Protein AF-0000000080285169 (afdb_homodimer)

Foldseek 3Di:
DPDFDKDKAKFFWAFQWDWDADPVGKIKIKTKGWGWDWDQDPVVRDIDTDHTDIAIEMEIHPVRVVRNVADGGGFIKMWMFTKDWDWDADPVRDIDIDIHGYTDDMDGDPPPHDDDDDDPPPPPPPPPPPPPPPPPVPCCVVVPPDD/DPDFDKDKAKFFWAFQWDWDADPVGKIKIKTKGWGWDWDQDPVVRDIDTDHTDIAIEMEIHPVRVVRNVADGGGFIKMWMFTKDWDWDADPVGDIDIDIHGYTDDMDGDPPPHDDDDDDPPPPPPPPPPPPPPPPPPPCCCVVPPPD

Nearest PDB structures (foldseek):
  7f5y-assembly1_B-2  TM=9.782E-01  e=1.699E-19  Mycobacterium tuberculosis H37Rv
  1x3e-assembly1_B-2  TM=9.722E-01  e=8.950E-19  Mycolicibacterium smegmatis
  7f5z-assembly1_B-2  TM=9.672E-01  e=3.417E-18  Mycobacterium tuberculosis H37Rv
  7f5z-assembly1_A-2  TM=9.695E-01  e=3.245E-17  Mycobacterium tuberculosis H37Rv
  3eiv-assembly3_C  TM=9.590E-01  e=4.029E-16  Streptomyces coelicolor

Sequence (294 aa):
MAGETVLTVIGNLTTDPELRFTPSGAAVANFTVASTPRVLDRESGEWRDGDPLFLRCTLWKQAAENLTESLTRGTRVIVQGRLKQRSFETKEGEKRTVVELDVDEIGPSLRYATAKVNKAGRSSGGTPSDGAWERTPVAAGSPEPPFMAGETVLTVIGNLTTDPELRFTPSGAAVANFTVASTPRVLDRESGEWRDGDPLFLRCTLWKQAAENLTESLTRGTRVIVQGRLKQRSFETKEGEKRTVVELDVDEIGPSLRYATAKVNKAGRSSGGTPSDGAWERTPVAAGSPEPPF

Radius of gyration: 29.74 Å; Cα contacts (8 Å, |Δi|>4): 602; chains: 2; bounding box: 142×66×85 Å

Secondary structure (DSSP, 8-state):
-PPP-EEEEEEEESS--EEEE-TTS-EEEEEEEEE--EEE-TTT--EEE-PPEEEEEEEEHHHHHHHHHH--TT-EEEEEEEEEEEEEE-TTS-EEEEEEEEEEEEEE--SSEEEEEEE----------------------------/-PPP-EEEEEEEESS--EEEE-TTS-EEEEEEEEE--EEE-TTT--EEE-PPEEEEEEEEHHHHHHHHHH--TT-EEEEEEEEEEEEEE-TTS-EEEEEEEEEEEEEE--SSEEEEEEE----------------------------

pLDDT: mean 83.93, std 22.65, range [32.06, 98.81]

InterPro domains:
  IPR000424 Primosome PriB/single-strand DNA-binding [PF00436] (7-106)
  IPR000424 Primosome PriB/single-strand DNA-binding [PS50935] (1-110)
  IPR000424 Primosome PriB/single-strand DNA-binding [cd04496] (8-108)
  IPR011344 Single-stranded DNA-binding protein [MF_00984] (4-113)
  IPR011344 Single-stranded DNA-binding protein [PTHR10302] (8-106)
  IPR011344 Single-stranded DNA-binding protein [TIGR00621] (8-129)
  IPR012340 Nucleic acid-binding, OB-fold [G3DSA:2.40.50.140] (1-120)
  IPR012340 Nucleic acid-binding, OB-fold [SSF50249] (8-135)

Organism: Amycolatopsis orientalis (NCBI:txid31958)

Solvent-accessible surface area (backbone atoms only — not comparable to full-atom values): 16558 Å² total; per-residue (Å²): 126,84,76,82,54,70,49,74,49,60,28,24,28,72,44,57,50,44,78,46,65,45,97,89,63,48,33,36,22,41,40,37,34,39,28,61,45,79,35,76,35,80,86,79,71,40,78,36,80,48,76,64,43,77,42,45,35,38,30,56,41,67,28,18,53,23,43,52,72,32,48,45,50,61,42,46,32,42,38,32,26,32,62,40,80,43,74,46,67,44,99,86,67,46,78,42,76,45,73,33,31,48,45,74,43,41,19,53,36,23,61,63,17,35,37,50,72,44,69,51,66,68,72,66,70,70,65,76,72,74,72,73,74,72,73,69,76,74,75,74,70,68,75,71,73,80,127,129,85,77,82,56,71,48,75,48,60,28,24,27,73,42,57,51,45,78,46,64,46,96,86,63,47,34,36,22,41,40,37,35,37,27,60,46,79,36,76,34,81,87,79,68,39,78,36,80,50,76,64,44,77,42,44,35,39,29,55,40,67,27,18,54,24,42,54,74,33,49,46,52,62,43,45,32,41,36,32,27,31,63,40,80,43,74,46,69,45,98,86,68,46,78,41,78,45,72,33,32,47,45,74,43,40,18,53,36,23,59,62,17,34,39,50,72,41,70,51,65,70,74,66,70,69,68,75,72,72,76,72,74,72,74,69,74,74,76,76,67,69,71,70,72,86,121

Structure (mmCIF, N/CA/C/O backbone):
data_AF-0000000080285169-model_v1
#
loop_
_entity.id
_entity.type
_entity.pdbx_description
1 polymer 'Single-stranded DNA-binding protein'
#
loop_
_atom_site.group_PDB
_atom_site.id
_atom_site.type_symbol
_atom_site.label_atom_id
_atom_site.label_alt_id
_atom_site.label_comp_id
_atom_site.label_asym_id
_atom_site.label_entity_id
_atom_site.label_seq_id
_atom_site.pdbx_PDB_ins_code
_atom_site.Cartn_x
_atom_site.Cartn_y
_atom_site.Cartn_z
_atom_site.occupancy
_atom_site.B_iso_or_equiv
_atom_site.auth_seq_id
_atom_site.auth_comp_id
_atom_site.auth_asym_id
_atom_site.auth_atom_id
_atom_site.pdbx_PDB_model_num
ATOM 1 N N . MET A 1 1 ? -14.109 20.922 -12.195 1 43.41 1 MET A N 1
ATOM 2 C CA . MET A 1 1 ? -12.953 20.906 -11.297 1 43.41 1 MET A CA 1
ATOM 3 C C . MET A 1 1 ? -12.023 19.75 -11.625 1 43.41 1 MET A C 1
ATOM 5 O O . MET A 1 1 ? -12.492 18.641 -11.898 1 43.41 1 MET A O 1
ATOM 9 N N . ALA A 1 2 ? -10.859 19.938 -12.117 1 56.78 2 ALA A N 1
ATOM 10 C CA . ALA A 1 2 ? -9.945 18.891 -12.578 1 56.78 2 ALA A CA 1
ATOM 11 C C . ALA A 1 2 ? -9.703 17.859 -11.492 1 56.78 2 ALA A C 1
ATOM 13 O O . ALA A 1 2 ? -9.688 18.172 -10.297 1 56.78 2 ALA A O 1
ATOM 14 N N . GLY A 1 3 ? -9.969 16.578 -11.727 1 69.19 3 GLY A N 1
ATOM 15 C CA . GLY A 1 3 ? -9.875 15.445 -10.812 1 69.19 3 GLY A CA 1
ATOM 16 C C . GLY A 1 3 ? -8.555 15.383 -10.078 1 69.19 3 GLY A C 1
ATOM 17 O O . GLY A 1 3 ? -7.562 15.977 -10.516 1 69.19 3 GLY A O 1
ATOM 18 N N . GLU A 1 4 ? -8.414 15.148 -8.82 1 83.06 4 GLU A N 1
ATOM 19 C CA . GLU A 1 4 ? -7.219 14.969 -8 1 83.06 4 GLU A CA 1
ATOM 20 C C . GLU A 1 4 ? -6.242 14 -8.656 1 83.06 4 GLU A C 1
ATOM 22 O O . GLU A 1 4 ? -6.656 13.055 -9.328 1 83.06 4 GLU A O 1
ATOM 27 N N . THR A 1 5 ? -4.895 14.445 -8.555 1 91.5 5 THR A N 1
ATOM 28 C CA . THR A 1 5 ? -3.863 13.523 -9.031 1 91.5 5 THR A CA 1
ATOM 29 C C . THR A 1 5 ? -3.516 12.5 -7.957 1 91.5 5 THR A C 1
ATOM 31 O O . THR A 1 5 ? -2.795 12.812 -7.004 1 91.5 5 THR A O 1
ATOM 34 N N . VAL A 1 6 ? -4.02 11.289 -8.133 1 94.12 6 VAL A N 1
ATOM 35 C CA . VAL A 1 6 ? -3.797 10.219 -7.172 1 94.12 6 VAL A CA 1
ATOM 36 C C . VAL A 1 6 ? -2.586 9.391 -7.598 1 94.12 6 VAL A C 1
ATOM 38 O O . VAL A 1 6 ? -2.438 9.055 -8.773 1 94.12 6 VAL A O 1
ATOM 41 N N . LEU A 1 7 ? -1.709 9.102 -6.613 1 94.62 7 LEU A N 1
ATOM 42 C CA . LEU A 1 7 ? -0.529 8.297 -6.906 1 94.62 7 LEU A CA 1
ATOM 43 C C . LEU A 1 7 ? -0.292 7.262 -5.809 1 94.62 7 LEU A C 1
ATOM 45 O O . LEU A 1 7 ? -0.754 7.434 -4.68 1 94.62 7 LEU A O 1
ATOM 49 N N . THR A 1 8 ? 0.315 6.195 -6.242 1 97.25 8 THR A N 1
ATOM 50 C CA . THR A 1 8 ? 0.873 5.227 -5.305 1 97.25 8 THR A CA 1
ATOM 51 C C . THR A 1 8 ? 2.396 5.203 -5.395 1 97.25 8 THR A C 1
ATOM 53 O O . THR A 1 8 ? 2.957 5.133 -6.492 1 97.25 8 THR A O 1
ATOM 56 N N . VAL A 1 9 ? 2.998 5.258 -4.227 1 96.94 9 VAL A N 1
ATOM 57 C CA . VAL A 1 9 ? 4.453 5.238 -4.148 1 96.94 9 VAL A CA 1
ATOM 58 C C . VAL A 1 9 ? 4.91 4.094 -3.252 1 96.94 9 VAL A C 1
ATOM 60 O O . VAL A 1 9 ? 4.336 3.863 -2.186 1 96.94 9 VAL A O 1
ATOM 63 N N . ILE A 1 10 ? 5.824 3.361 -3.777 1 98.19 10 ILE A N 1
ATOM 64 C CA . ILE A 1 10 ? 6.492 2.342 -2.977 1 98.19 10 ILE A CA 1
ATOM 65 C C . ILE A 1 10 ? 7.934 2.764 -2.703 1 98.19 10 ILE A C 1
ATOM 67 O O . ILE A 1 10 ? 8.648 3.193 -3.613 1 98.19 10 ILE A O 1
ATOM 71 N N . GLY A 1 11 ? 8.375 2.691 -1.452 1 98.38 11 GLY A N 1
ATOM 72 C CA . GLY A 1 11 ? 9.711 3.094 -1.058 1 98.38 11 GLY A CA 1
ATOM 73 C C . GLY A 1 11 ? 9.984 2.9 0.423 1 98.38 11 GLY A C 1
ATOM 74 O O . GLY A 1 11 ? 9.305 2.113 1.085 1 98.38 11 GLY A O 1
ATOM 75 N N . ASN A 1 12 ? 11.023 3.561 0.851 1 98.25 12 ASN A N 1
ATOM 76 C CA . ASN A 1 12 ? 11.43 3.428 2.246 1 98.25 12 ASN A CA 1
ATOM 77 C C . ASN A 1 12 ? 11.375 4.77 2.975 1 98.25 12 ASN A C 1
ATOM 79 O O . ASN A 1 12 ? 11.727 5.805 2.406 1 98.25 12 ASN A O 1
ATOM 83 N N . LEU A 1 13 ? 10.977 4.664 4.227 1 98.69 13 LEU A N 1
ATOM 84 C CA . LEU A 1 13 ? 11.07 5.863 5.051 1 98.69 13 LEU A CA 1
ATOM 85 C C . LEU A 1 13 ? 12.523 6.285 5.234 1 98.69 13 LEU A C 1
ATOM 87 O O . LEU A 1 13 ? 13.375 5.461 5.566 1 98.69 13 LEU A O 1
ATOM 91 N N . THR A 1 14 ? 12.773 7.578 5.047 1 98.44 14 THR A N 1
ATOM 92 C CA . THR A 1 14 ? 14.148 8.062 5.16 1 98.44 14 THR A CA 1
ATOM 93 C C . THR A 1 14 ? 14.477 8.406 6.609 1 98.44 14 THR A C 1
ATOM 95 O O . THR A 1 14 ? 15.648 8.422 6.996 1 98.44 14 THR A O 1
ATOM 98 N N . THR A 1 15 ? 13.57 8.797 7.387 1 98.06 15 THR A N 1
ATOM 99 C CA . THR A 1 15 ? 13.648 9.102 8.812 1 98.06 15 THR A CA 1
ATOM 100 C C . THR A 1 15 ? 12.398 8.617 9.539 1 98.06 15 THR A C 1
ATOM 102 O O . THR A 1 15 ? 11.422 8.211 8.906 1 98.06 15 THR A O 1
ATOM 105 N N . ASP A 1 16 ? 12.562 8.602 10.836 1 98.69 16 ASP A N 1
ATOM 106 C CA . ASP A 1 16 ? 11.352 8.336 11.609 1 98.69 16 ASP A CA 1
ATOM 107 C C . ASP A 1 16 ? 10.297 9.414 11.359 1 98.69 16 ASP A C 1
ATOM 109 O O . ASP A 1 16 ? 10.625 10.594 11.219 1 98.69 16 ASP A O 1
ATOM 113 N N . PRO A 1 17 ? 9.023 8.992 11.344 1 98.75 17 PRO A N 1
ATOM 114 C CA . PRO A 1 17 ? 7.969 9.992 11.172 1 98.75 17 PRO A CA 1
ATOM 115 C C . PRO A 1 17 ? 7.906 10.992 12.32 1 98.75 17 PRO A C 1
ATOM 117 O O . PRO A 1 17 ? 8.148 10.633 13.477 1 98.75 17 PRO A O 1
ATOM 120 N N . GLU A 1 18 ? 7.559 12.188 11.938 1 98.5 18 GLU A N 1
ATOM 121 C CA . GLU A 1 18 ? 7.41 13.242 12.93 1 98.5 18 GLU A CA 1
ATOM 122 C C . GLU A 1 18 ? 5.938 13.531 13.211 1 98.5 18 GLU A C 1
ATOM 124 O O . GLU A 1 18 ? 5.223 14.023 12.336 1 98.5 18 GLU A O 1
ATOM 129 N N . LEU A 1 19 ? 5.613 13.297 14.438 1 98.5 19 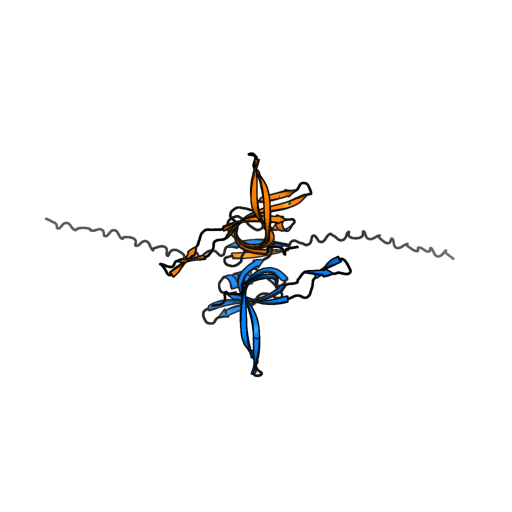LEU A N 1
ATOM 130 C CA . LEU A 1 19 ? 4.227 13.516 14.836 1 98.5 19 LEU A CA 1
ATOM 131 C C . LEU A 1 19 ? 4.059 14.867 15.516 1 98.5 19 LEU A C 1
ATOM 133 O O . LEU A 1 19 ? 4.844 15.219 16.406 1 98.5 19 LEU A O 1
ATOM 137 N N . ARG A 1 20 ? 3.092 15.539 15.047 1 98.25 20 ARG A N 1
ATOM 138 C CA . ARG A 1 20 ? 2.699 16.797 15.672 1 98.25 20 ARG A CA 1
ATOM 139 C C . ARG A 1 20 ? 1.188 16.859 15.867 1 98.25 20 ARG A C 1
ATOM 141 O O . ARG A 1 20 ? 0.451 16.031 15.344 1 98.25 20 ARG A O 1
ATOM 148 N N . PHE A 1 21 ? 0.85 17.812 16.719 1 97.56 21 PHE A N 1
ATOM 149 C CA . PHE A 1 21 ? -0.569 18.094 16.906 1 97.56 21 PHE A CA 1
ATOM 150 C C . PHE A 1 21 ? -0.882 19.562 16.594 1 97.56 21 PHE A C 1
ATOM 152 O O . PHE A 1 21 ? -0.138 20.453 17 1 97.56 21 PHE A O 1
ATOM 159 N N . THR A 1 22 ? -1.888 19.672 15.828 1 96.19 22 THR A N 1
ATOM 160 C CA . THR A 1 22 ? -2.318 21.047 15.562 1 96.19 22 THR A CA 1
ATOM 161 C C . THR A 1 22 ? -2.934 21.672 16.812 1 96.19 22 THR A C 1
ATOM 163 O O . THR A 1 22 ? -3.27 20.969 17.766 1 96.19 22 THR A O 1
ATOM 166 N N . PRO A 1 23 ? -3.08 23.031 16.766 1 95.56 23 PRO A N 1
ATOM 167 C CA . PRO A 1 23 ? -3.715 23.688 17.906 1 95.56 23 PRO A CA 1
ATOM 168 C C . PRO A 1 23 ? -5.117 23.156 18.188 1 95.56 23 PRO A C 1
ATOM 170 O O . PRO A 1 23 ? -5.574 23.172 19.344 1 95.56 23 PRO A O 1
ATOM 173 N N . SER A 1 24 ? -5.828 22.656 17.219 1 95.44 24 SER A N 1
ATOM 174 C CA . SER A 1 24 ? -7.18 22.125 17.344 1 95.44 24 SER A CA 1
ATOM 175 C C . SER A 1 24 ? -7.156 20.688 17.859 1 95.44 24 SER A C 1
ATOM 177 O O . SER A 1 24 ? -8.211 20.078 18.062 1 95.44 24 SER A O 1
ATOM 179 N N . GLY A 1 25 ? -5.938 20.141 18.016 1 95.94 25 GLY A N 1
ATOM 180 C CA . GLY A 1 25 ? -5.805 18.812 18.578 1 95.94 25 GLY A CA 1
ATOM 181 C C . GLY A 1 25 ? -5.684 17.719 17.547 1 95.94 25 GLY A C 1
ATOM 182 O O . GLY A 1 25 ? -5.586 16.531 17.875 1 95.94 25 GLY A O 1
ATOM 183 N N . ALA A 1 26 ? -5.73 18.109 16.312 1 96.56 26 ALA A N 1
ATOM 184 C CA . ALA A 1 26 ? -5.621 17.094 15.266 1 96.56 26 ALA A CA 1
ATOM 185 C C . ALA A 1 26 ? -4.18 16.625 15.102 1 96.56 26 ALA A C 1
ATOM 187 O O . ALA A 1 26 ? -3.256 17.438 15.062 1 96.56 26 ALA A O 1
ATOM 188 N N . ALA A 1 27 ? -4.055 15.289 15.016 1 98.19 27 ALA A N 1
ATOM 189 C CA . ALA A 1 27 ? -2.729 14.711 14.805 1 98.19 27 ALA A CA 1
ATOM 190 C C . ALA A 1 27 ? -2.299 14.852 13.344 1 98.19 27 ALA A C 1
ATOM 192 O O . ALA A 1 27 ? -3.111 14.68 12.438 1 98.19 27 ALA A O 1
ATOM 193 N N . VAL A 1 28 ? -1.073 15.125 13.094 1 98.44 28 VAL A N 1
ATOM 194 C CA . VAL A 1 28 ? -0.474 15.18 11.766 1 98.44 28 VAL A CA 1
ATOM 195 C C . VAL A 1 28 ? 0.935 14.594 11.812 1 98.44 28 VAL A C 1
ATOM 197 O O . VAL A 1 28 ? 1.729 14.938 12.695 1 98.44 28 VAL A O 1
ATOM 200 N N . ALA A 1 29 ? 1.237 13.711 10.883 1 98.69 29 ALA A N 1
ATOM 201 C CA . ALA A 1 29 ? 2.576 13.141 10.766 1 98.69 29 ALA A CA 1
ATOM 202 C C . ALA A 1 29 ? 3.217 13.516 9.438 1 98.69 29 ALA A C 1
ATOM 204 O O . ALA A 1 29 ? 2.58 13.422 8.383 1 98.69 29 ALA A O 1
ATOM 205 N N . ASN A 1 30 ? 4.406 13.945 9.508 1 98.44 30 ASN A N 1
ATOM 206 C CA . ASN A 1 30 ? 5.223 14.203 8.32 1 98.44 30 ASN A CA 1
ATOM 207 C C . ASN A 1 30 ? 6.348 13.18 8.18 1 98.44 30 ASN A C 1
ATOM 209 O O . ASN A 1 30 ? 6.957 12.781 9.172 1 98.44 30 ASN A O 1
ATOM 213 N N . PHE A 1 31 ? 6.566 12.766 6.996 1 98.38 31 PHE A N 1
ATOM 214 C CA . PHE A 1 31 ? 7.637 11.812 6.707 1 98.38 31 PHE A CA 1
ATOM 215 C C . PHE A 1 31 ? 8.039 11.883 5.242 1 98.38 31 PHE A C 1
ATOM 217 O O . PHE A 1 31 ? 7.344 12.492 4.426 1 98.38 31 PHE A O 1
ATOM 224 N N . THR A 1 32 ? 9.141 11.312 4.941 1 98.38 32 THR A N 1
ATOM 225 C CA . THR A 1 32 ? 9.648 11.297 3.576 1 98.38 32 THR A CA 1
ATOM 226 C C . THR A 1 32 ? 9.875 9.859 3.102 1 98.38 32 THR A C 1
ATOM 228 O O . THR A 1 32 ? 10.398 9.031 3.846 1 98.38 32 THR A O 1
ATOM 231 N N . VAL A 1 33 ? 9.406 9.602 1.947 1 98.5 33 VAL A N 1
ATOM 232 C CA . VAL A 1 33 ? 9.609 8.297 1.327 1 98.5 33 VAL A CA 1
ATOM 233 C C . VAL A 1 33 ? 10.617 8.414 0.191 1 98.5 33 VAL A C 1
ATOM 235 O O . VAL A 1 33 ? 10.492 9.273 -0.683 1 98.5 33 VAL A O 1
ATOM 238 N N . ALA A 1 34 ? 11.625 7.59 0.239 1 98.56 34 ALA A N 1
ATOM 239 C CA . ALA A 1 34 ? 12.562 7.441 -0.873 1 98.56 34 ALA A CA 1
ATOM 240 C C . ALA A 1 34 ? 12.141 6.309 -1.801 1 98.56 34 ALA A C 1
ATOM 242 O O . ALA A 1 34 ? 12.172 5.137 -1.414 1 98.56 34 ALA A O 1
ATOM 243 N N . SER A 1 35 ? 11.711 6.672 -2.951 1 97.25 35 SER A N 1
ATOM 244 C CA . SER A 1 35 ? 11.359 5.68 -3.965 1 97.25 35 SER A CA 1
ATOM 245 C C . SER A 1 35 ? 12.477 5.527 -4.996 1 97.25 35 SER A C 1
ATOM 247 O O . SER A 1 35 ? 12.789 6.473 -5.719 1 97.25 35 SER A O 1
ATOM 249 N N . THR A 1 36 ? 13.016 4.32 -5.098 1 93.38 36 THR A N 1
ATOM 250 C CA . THR A 1 36 ? 14.133 4.074 -5.996 1 93.38 36 THR A CA 1
ATOM 251 C C . THR A 1 36 ? 13.688 3.289 -7.223 1 93.38 36 THR A C 1
ATOM 253 O O . THR A 1 36 ? 13.352 2.105 -7.121 1 93.38 36 THR A O 1
ATOM 256 N N . PRO A 1 37 ? 13.727 3.895 -8.336 1 89.44 37 PRO A N 1
ATOM 257 C CA . PRO A 1 37 ? 13.367 3.156 -9.547 1 89.44 37 PRO A CA 1
ATOM 258 C C . PRO A 1 37 ? 14.43 2.143 -9.961 1 89.44 37 PRO A C 1
ATOM 260 O O . PRO A 1 37 ? 15.617 2.324 -9.656 1 89.44 37 PRO A O 1
ATOM 263 N N . ARG A 1 38 ? 13.93 1.094 -10.586 1 89.38 38 ARG A N 1
ATOM 264 C CA . ARG A 1 38 ? 14.883 0.166 -11.188 1 89.38 38 ARG A CA 1
ATOM 265 C C . ARG A 1 38 ? 15.188 0.558 -12.633 1 89.38 38 ARG A C 1
ATOM 267 O O . ARG A 1 38 ? 14.289 0.946 -13.383 1 89.38 38 ARG A O 1
ATOM 274 N N . VAL A 1 39 ? 16.516 0.56 -12.984 1 89 39 VAL A N 1
ATOM 275 C CA . VAL A 1 39 ? 16.922 0.917 -14.336 1 89 39 VAL A CA 1
ATOM 276 C C . VAL A 1 39 ? 17.812 -0.181 -14.922 1 89 39 VAL A C 1
ATOM 278 O O . VAL A 1 39 ? 18.641 -0.752 -14.211 1 89 39 VAL A O 1
ATOM 281 N N . LEU A 1 40 ? 17.469 -0.48 -16.188 1 89 40 LEU A N 1
ATOM 282 C CA . LEU A 1 40 ? 18.266 -1.48 -16.875 1 89 40 LEU A CA 1
ATOM 283 C C . LEU A 1 40 ? 19.609 -0.898 -17.297 1 89 40 LEU A C 1
ATOM 285 O O . LEU A 1 40 ? 19.656 0.109 -18.016 1 89 40 LEU A O 1
ATOM 289 N N . ASP A 1 41 ? 20.609 -1.581 -16.812 1 89.06 41 ASP A N 1
ATOM 290 C CA . ASP A 1 41 ? 21.938 -1.247 -17.297 1 89.06 41 ASP A CA 1
ATOM 291 C C . ASP A 1 41 ? 22.203 -1.891 -18.656 1 89.06 41 ASP A C 1
ATOM 293 O O . ASP A 1 41 ? 22.312 -3.115 -18.75 1 89.06 41 ASP A O 1
ATOM 297 N N . ARG A 1 42 ? 22.328 -1.084 -19.625 1 87.81 42 ARG A N 1
ATOM 298 C CA . ARG A 1 42 ? 22.453 -1.567 -21 1 87.81 42 ARG A CA 1
ATOM 299 C C . ARG A 1 42 ? 23.75 -2.344 -21.203 1 87.81 42 ARG A C 1
ATOM 301 O O . ARG A 1 42 ? 23.797 -3.264 -22.016 1 87.81 42 ARG A O 1
ATOM 308 N N . GLU A 1 43 ? 24.734 -1.953 -20.547 1 88.5 43 GLU A N 1
ATOM 309 C CA . GLU A 1 43 ? 26.031 -2.605 -20.703 1 88.5 43 GLU A CA 1
ATOM 310 C C . GLU A 1 43 ? 26.031 -3.996 -20.078 1 88.5 43 GLU A C 1
ATOM 312 O O . GLU A 1 43 ? 26.469 -4.965 -20.703 1 88.5 43 GLU A O 1
ATOM 317 N N . SER A 1 44 ? 25.531 -4.188 -18.938 1 89.31 44 SER A N 1
ATOM 318 C CA . SER A 1 44 ? 25.562 -5.449 -18.203 1 89.31 44 SER A CA 1
ATOM 319 C C . SER A 1 44 ? 24.281 -6.25 -18.406 1 89.31 44 SER A C 1
ATOM 321 O O . SER A 1 44 ? 24.25 -7.457 -18.156 1 89.31 44 SER A O 1
ATOM 323 N N . GLY A 1 45 ? 23.266 -5.527 -18.844 1 90.31 45 GLY A N 1
ATOM 324 C CA . GLY A 1 45 ? 21.969 -6.172 -19 1 90.31 45 GLY A CA 1
ATOM 325 C C . GLY A 1 45 ? 21.266 -6.422 -17.672 1 90.31 45 GLY A C 1
ATOM 326 O O . GLY A 1 45 ? 20.312 -7.199 -17.609 1 90.31 45 GLY A O 1
ATOM 327 N N . GLU A 1 46 ? 21.844 -5.809 -16.578 1 88.75 46 GLU A N 1
ATOM 328 C CA . GLU A 1 46 ? 21.297 -6.035 -15.242 1 88.75 46 GLU A CA 1
ATOM 329 C C . GLU A 1 46 ? 20.469 -4.836 -14.773 1 88.75 46 GLU A C 1
ATOM 331 O O . GLU A 1 46 ? 20.734 -3.705 -15.195 1 88.75 46 GLU A O 1
ATOM 336 N N . TRP A 1 47 ? 19.5 -5.23 -14.094 1 89.88 47 TRP A N 1
ATOM 337 C CA . TRP A 1 47 ? 18.719 -4.18 -13.453 1 89.88 47 TRP A CA 1
ATOM 338 C C . TRP A 1 47 ? 19.453 -3.609 -12.25 1 89.88 47 TRP A C 1
ATOM 340 O O . TRP A 1 47 ? 20 -4.359 -11.438 1 89.88 47 TRP A O 1
ATOM 350 N N . ARG A 1 48 ? 19.5 -2.225 -12.305 1 89.94 48 ARG A N 1
ATOM 351 C CA . ARG A 1 48 ? 20.156 -1.567 -11.172 1 89.94 48 ARG A CA 1
ATOM 352 C C . ARG A 1 48 ? 19.281 -0.455 -10.609 1 89.94 48 ARG A C 1
ATOM 354 O O . ARG A 1 48 ? 18.359 0.024 -11.281 1 89.94 48 ARG A O 1
ATOM 361 N N . ASP A 1 49 ? 19.703 -0.095 -9.336 1 90.31 49 ASP A N 1
ATOM 362 C CA . ASP A 1 49 ? 18.984 1.015 -8.711 1 90.31 49 ASP A CA 1
ATOM 363 C C . ASP A 1 49 ? 19.344 2.342 -9.375 1 90.31 49 ASP A C 1
ATOM 365 O O . ASP A 1 49 ? 20.531 2.641 -9.578 1 90.31 49 ASP A O 1
ATOM 369 N N . GLY A 1 50 ? 18.312 3.125 -9.797 1 91.31 50 GLY A N 1
ATOM 370 C CA . GLY A 1 50 ? 18.516 4.492 -10.25 1 91.31 50 GLY A CA 1
ATOM 371 C C . GLY A 1 50 ? 18.531 5.5 -9.109 1 91.31 50 GLY A C 1
ATOM 372 O O . GLY A 1 50 ? 18.703 5.133 -7.949 1 91.31 50 GLY A O 1
ATOM 373 N N . ASP A 1 51 ? 18.375 6.82 -9.492 1 92.94 51 ASP A N 1
ATOM 374 C CA . ASP A 1 51 ? 18.328 7.883 -8.492 1 92.94 51 ASP A CA 1
ATOM 375 C C . ASP A 1 51 ? 17.016 7.855 -7.715 1 92.94 51 ASP A C 1
ATOM 377 O O . ASP A 1 51 ? 15.938 7.797 -8.312 1 92.94 51 ASP A O 1
ATOM 381 N N . PRO A 1 52 ? 17.172 7.945 -6.414 1 94.44 52 PRO A N 1
ATOM 382 C CA . PRO A 1 52 ? 15.93 7.922 -5.629 1 94.44 52 PRO A CA 1
ATOM 383 C C . PRO A 1 52 ? 15.125 9.211 -5.77 1 94.44 52 PRO A C 1
ATOM 385 O O . PRO A 1 52 ? 15.695 10.297 -5.887 1 94.44 52 PRO A O 1
ATOM 388 N N . LEU A 1 53 ? 13.883 9.047 -5.812 1 94.56 53 LEU A N 1
ATOM 389 C CA . LEU A 1 53 ? 12.922 10.133 -5.664 1 94.56 53 LEU A CA 1
ATOM 390 C C . LEU A 1 53 ? 12.492 10.289 -4.211 1 94.56 53 LEU A C 1
ATOM 392 O O . LEU A 1 53 ? 12.039 9.328 -3.586 1 94.56 53 LEU A O 1
ATOM 396 N N . PHE A 1 54 ? 12.664 11.5 -3.719 1 96.56 54 PHE A N 1
ATOM 397 C CA . PHE A 1 54 ? 12.242 11.789 -2.354 1 96.56 54 PHE A CA 1
ATOM 398 C C . PHE A 1 54 ? 10.922 12.547 -2.344 1 96.56 54 PHE A C 1
ATOM 400 O O . PHE A 1 54 ? 10.828 13.648 -2.895 1 96.56 54 PHE A O 1
ATOM 407 N N . LEU A 1 55 ? 9.922 11.945 -1.684 1 97.25 55 LEU A N 1
ATOM 408 C CA . LEU A 1 55 ? 8.602 12.562 -1.635 1 97.25 55 LEU A CA 1
ATOM 409 C C . LEU A 1 55 ? 8.203 12.891 -0.198 1 97.25 55 LEU A C 1
ATOM 411 O O . LEU A 1 55 ? 8.164 12 0.655 1 97.25 55 LEU A O 1
ATOM 415 N N . ARG A 1 56 ? 7.93 14.117 0.026 1 97.38 56 ARG A N 1
ATOM 416 C CA . ARG A 1 56 ? 7.379 14.508 1.319 1 97.38 56 ARG A CA 1
ATOM 417 C C . ARG A 1 56 ? 5.906 14.125 1.427 1 97.38 56 ARG A C 1
ATOM 419 O O . ARG A 1 56 ? 5.121 14.383 0.511 1 97.38 56 ARG A O 1
ATOM 426 N N . CYS A 1 57 ? 5.562 13.539 2.584 1 98.44 57 CYS A N 1
ATOM 427 C CA . CYS A 1 57 ? 4.215 13.016 2.783 1 98.44 57 CYS A CA 1
ATOM 428 C C . CYS A 1 57 ? 3.611 13.547 4.078 1 98.44 57 CYS A C 1
ATOM 430 O O . CYS A 1 57 ? 4.328 13.789 5.051 1 98.44 57 CYS A O 1
ATOM 432 N N . THR A 1 58 ? 2.336 13.695 4.027 1 98.38 58 THR A N 1
ATOM 433 C CA . THR A 1 58 ? 1.584 14.117 5.203 1 98.38 58 THR A CA 1
ATOM 434 C C . THR A 1 58 ? 0.399 13.188 5.449 1 98.38 58 THR A C 1
ATOM 436 O O . THR A 1 58 ? -0.309 12.812 4.508 1 98.38 58 THR A O 1
ATOM 439 N N . LEU A 1 59 ? 0.246 12.75 6.684 1 98.69 59 LEU A N 1
ATOM 440 C CA . LEU A 1 59 ? -0.868 11.914 7.109 1 98.69 59 LEU A CA 1
ATOM 441 C C . LEU A 1 59 ? -1.557 12.5 8.336 1 98.69 59 LEU A C 1
ATOM 443 O O . LEU A 1 59 ? -0.891 12.992 9.25 1 98.69 59 LEU A O 1
ATOM 447 N N . TRP A 1 60 ? -2.869 12.414 8.305 1 98.19 60 TRP A N 1
ATOM 448 C CA . TRP A 1 60 ? -3.617 13.141 9.32 1 98.19 60 TRP A CA 1
ATOM 449 C C . TRP A 1 60 ? -4.379 12.18 10.227 1 98.19 60 TRP A C 1
ATOM 451 O O . TRP A 1 60 ? -4.535 11 9.906 1 98.19 60 TRP A O 1
ATOM 461 N N . LYS A 1 61 ? -4.77 12.664 11.461 1 97.12 61 LYS A N 1
ATOM 462 C CA . LYS A 1 61 ? -5.707 12.031 12.383 1 97.12 61 LYS A CA 1
ATOM 463 C C . LYS A 1 61 ? -5.129 10.742 12.953 1 97.12 61 LYS A C 1
ATOM 465 O O . LYS A 1 61 ? -3.938 10.672 13.266 1 97.12 61 LYS A O 1
ATOM 470 N N . GLN A 1 62 ? -5.984 9.836 13.289 1 97 62 GLN A N 1
ATOM 471 C CA . GLN A 1 62 ? -5.582 8.609 13.969 1 97 62 GLN A CA 1
ATOM 472 C C . GLN A 1 62 ? -4.535 7.848 13.164 1 97 62 GLN A C 1
ATOM 474 O O . GLN A 1 62 ? -3.646 7.211 13.727 1 97 62 GLN A O 1
ATOM 479 N N . ALA A 1 63 ? -4.707 7.926 11.891 1 97.81 63 ALA A N 1
ATOM 480 C CA . ALA A 1 63 ? -3.746 7.234 11.031 1 97.81 63 ALA A CA 1
ATOM 481 C C . ALA A 1 63 ? -2.332 7.77 11.25 1 97.81 63 ALA A C 1
ATOM 483 O O . ALA A 1 63 ? -1.357 7.02 11.148 1 97.81 63 ALA A O 1
ATOM 484 N N . ALA A 1 64 ? -2.252 9.047 11.477 1 98.62 64 ALA A N 1
ATOM 485 C CA . ALA A 1 64 ? -0.955 9.656 11.773 1 98.62 64 ALA A CA 1
ATOM 486 C C . ALA A 1 64 ? -0.327 9.031 13.016 1 98.62 64 ALA A C 1
ATOM 488 O O . ALA A 1 64 ? 0.871 8.742 13.031 1 98.62 64 ALA A O 1
ATOM 489 N N . GLU A 1 65 ? -1.071 8.844 13.969 1 98.31 65 GLU A N 1
ATOM 490 C CA . GLU A 1 65 ? -0.605 8.211 15.203 1 98.31 65 GLU A CA 1
ATOM 491 C C . GLU A 1 65 ? -0.246 6.75 14.969 1 98.31 65 GLU A C 1
ATOM 493 O O . GLU A 1 65 ? 0.772 6.266 15.469 1 98.31 65 GLU A O 1
ATOM 498 N N . ASN A 1 66 ? -1.096 6.066 14.297 1 98.44 66 ASN A N 1
ATOM 499 C CA . ASN A 1 66 ? -0.819 4.676 13.953 1 98.44 66 ASN A CA 1
ATOM 500 C C . ASN A 1 66 ? 0.521 4.535 13.234 1 98.44 66 ASN A C 1
ATOM 502 O O . ASN A 1 66 ? 1.292 3.619 13.531 1 98.44 66 ASN A O 1
ATOM 506 N N . LEU A 1 67 ? 0.733 5.41 12.289 1 98.5 67 LEU A N 1
ATOM 507 C CA . LEU A 1 67 ? 1.972 5.41 11.516 1 98.5 67 LEU A CA 1
ATOM 508 C C . LEU A 1 67 ? 3.182 5.559 12.43 1 98.5 67 LEU A C 1
ATOM 510 O O . LEU A 1 67 ? 4.145 4.797 12.32 1 98.5 67 LEU A O 1
ATOM 514 N N . THR A 1 68 ? 3.109 6.512 13.258 1 98.38 68 THR A N 1
ATOM 515 C CA . THR A 1 68 ? 4.234 6.828 14.133 1 98.38 68 THR A CA 1
ATOM 516 C C . THR A 1 68 ? 4.504 5.684 15.109 1 98.38 68 THR A C 1
ATOM 518 O O . THR A 1 68 ? 5.656 5.414 15.453 1 98.38 68 THR A O 1
ATOM 521 N N . GLU A 1 69 ? 3.537 5.008 15.453 1 97.75 69 GLU A N 1
ATOM 522 C CA . GLU A 1 69 ? 3.666 3.873 16.359 1 97.75 69 GLU A CA 1
ATOM 523 C C . GLU A 1 69 ? 4.203 2.643 15.633 1 97.75 69 GLU A C 1
ATOM 525 O O . GLU A 1 69 ? 4.824 1.773 16.25 1 97.75 69 GLU A O 1
ATOM 530 N N . SER A 1 70 ? 4.023 2.613 14.375 1 98.56 70 SER A N 1
ATOM 531 C CA . SER A 1 70 ? 4.219 1.363 13.648 1 98.56 70 SER A CA 1
ATOM 532 C C . SER A 1 70 ? 5.531 1.379 12.867 1 98.56 70 SER A C 1
ATOM 534 O O . SER A 1 70 ? 6.18 0.342 12.711 1 98.56 70 SER A O 1
ATOM 536 N N . LEU A 1 71 ? 5.863 2.523 12.312 1 98.56 71 LEU A N 1
ATOM 537 C CA . LEU A 1 71 ? 6.922 2.553 11.312 1 98.56 71 LEU A CA 1
ATOM 538 C C . LEU A 1 71 ? 8.109 3.383 11.797 1 98.56 71 LEU A C 1
ATOM 540 O O . LEU A 1 71 ? 7.922 4.41 12.453 1 98.56 71 LEU A O 1
ATOM 544 N N . THR A 1 72 ? 9.266 2.988 11.391 1 98.31 72 THR A N 1
ATOM 545 C CA . THR A 1 72 ? 10.5 3.691 11.703 1 98.31 72 THR A CA 1
ATOM 546 C C . THR A 1 72 ? 11.352 3.879 10.453 1 98.31 72 THR A C 1
ATOM 548 O O . THR A 1 72 ? 11.047 3.316 9.398 1 98.31 72 THR A O 1
ATOM 551 N N . ARG A 1 73 ? 12.328 4.625 10.617 1 98.12 73 ARG A N 1
ATOM 552 C CA . ARG A 1 73 ? 13.281 4.852 9.531 1 98.12 73 ARG A CA 1
ATOM 553 C C . ARG A 1 73 ? 13.68 3.533 8.875 1 98.12 73 ARG A C 1
ATOM 555 O O . ARG A 1 73 ? 13.945 2.547 9.562 1 98.12 73 ARG A O 1
ATOM 562 N N . GLY A 1 74 ? 13.664 3.539 7.539 1 97.75 74 GLY A N 1
ATOM 563 C CA . GLY A 1 74 ? 14.156 2.391 6.797 1 97.75 74 GLY A CA 1
ATOM 564 C C . GLY A 1 74 ? 13.062 1.401 6.434 1 97.75 74 GLY A C 1
ATOM 565 O O . GLY A 1 74 ? 13.266 0.531 5.586 1 97.75 74 GLY A O 1
ATOM 566 N N . THR A 1 75 ? 11.922 1.516 7.078 1 98.12 75 THR A N 1
ATOM 567 C CA . THR A 1 75 ? 10.836 0.586 6.793 1 98.12 75 THR A CA 1
ATOM 568 C C . THR A 1 75 ? 10.328 0.777 5.367 1 98.12 75 THR A C 1
ATOM 570 O O . THR A 1 75 ? 10.094 1.907 4.93 1 98.12 75 THR A O 1
ATOM 573 N N . ARG A 1 76 ? 10.219 -0.316 4.578 1 98.44 76 ARG A N 1
ATOM 574 C CA . ARG A 1 76 ? 9.602 -0.284 3.26 1 98.44 76 ARG A CA 1
ATOM 575 C C . ARG A 1 76 ? 8.086 -0.132 3.369 1 98.44 76 ARG A C 1
ATOM 577 O O . ARG A 1 76 ? 7.445 -0.804 4.18 1 98.44 76 ARG A O 1
ATOM 584 N N . VAL A 1 77 ? 7.508 0.785 2.543 1 98.81 77 VAL A N 1
ATOM 585 C CA . VAL A 1 77 ? 6.094 1.109 2.688 1 98.81 77 VAL A CA 1
ATOM 586 C C . VAL A 1 77 ? 5.445 1.235 1.311 1 98.81 77 VAL A C 1
ATOM 588 O O . VAL A 1 77 ? 6.141 1.415 0.307 1 98.81 77 VAL A O 1
ATOM 591 N N . ILE A 1 78 ? 4.117 1.053 1.238 1 98.75 78 ILE A N 1
ATOM 592 C CA . ILE A 1 78 ? 3.229 1.433 0.145 1 98.75 78 ILE A CA 1
ATOM 593 C C . ILE A 1 78 ? 2.359 2.613 0.574 1 98.75 78 ILE A C 1
ATOM 595 O O . ILE A 1 78 ? 1.687 2.553 1.605 1 98.75 78 ILE A O 1
ATOM 599 N N . VAL A 1 79 ? 2.381 3.686 -0.164 1 98.69 79 VAL A N 1
ATOM 600 C CA . VAL A 1 79 ? 1.672 4.914 0.179 1 98.69 79 VAL A CA 1
ATOM 601 C C . VAL A 1 79 ? 0.792 5.348 -0.991 1 98.69 79 VAL A C 1
ATOM 603 O O . VAL A 1 79 ? 1.26 5.43 -2.129 1 98.69 79 VAL A O 1
ATOM 606 N N . GLN A 1 80 ? -0.459 5.516 -0.771 1 98.44 80 GLN A N 1
ATOM 607 C CA . GLN A 1 80 ? -1.359 6.105 -1.757 1 98.44 80 GLN A CA 1
ATOM 608 C C . GLN A 1 80 ? -1.906 7.445 -1.27 1 98.44 80 GLN A C 1
ATOM 610 O O . GLN A 1 80 ? -2.275 7.582 -0.101 1 98.44 80 GLN A O 1
ATOM 615 N N . GLY A 1 81 ? -1.931 8.406 -2.141 1 98 81 GLY A N 1
ATOM 616 C CA . GLY A 1 81 ? -2.445 9.727 -1.799 1 98 81 GLY A CA 1
ATOM 617 C C . GLY A 1 81 ? -2.59 10.641 -3.002 1 98 81 GLY A C 1
ATOM 618 O O . GLY A 1 81 ? -2.635 10.172 -4.141 1 98 81 GLY A O 1
ATOM 619 N N . ARG A 1 82 ? -2.799 11.891 -2.691 1 97.25 82 ARG A N 1
ATOM 620 C CA . ARG A 1 82 ? -2.99 12.93 -3.701 1 97.25 82 ARG A CA 1
ATOM 621 C C . ARG A 1 82 ? -1.863 13.953 -3.654 1 97.25 82 ARG A C 1
ATOM 623 O O . ARG A 1 82 ? -1.479 14.414 -2.576 1 97.25 82 ARG A O 1
ATOM 630 N N . LEU A 1 83 ? -1.394 14.32 -4.863 1 96.12 83 LEU A N 1
ATOM 631 C CA . LEU A 1 83 ? -0.354 15.336 -4.934 1 96.12 83 LEU A CA 1
ATOM 632 C C . LEU A 1 83 ? -0.938 16.719 -4.688 1 96.12 83 LEU A C 1
ATOM 634 O O . LEU A 1 83 ? -1.99 17.062 -5.234 1 96.12 83 LEU A O 1
ATOM 638 N N . LYS A 1 84 ? -0.29 17.422 -3.9 1 94.38 84 LYS A N 1
ATOM 639 C CA . LYS A 1 84 ? -0.65 18.797 -3.619 1 94.38 84 LYS A CA 1
ATOM 640 C C . LYS A 1 84 ? 0.56 19.719 -3.754 1 94.38 84 LYS A C 1
ATOM 642 O O . LYS A 1 84 ? 1.669 19.359 -3.354 1 94.38 84 LYS A O 1
ATOM 647 N N . GLN A 1 85 ? 0.237 20.812 -4.371 1 91.94 85 GLN A N 1
ATOM 648 C CA . GLN A 1 85 ? 1.263 21.844 -4.43 1 91.94 85 GLN A CA 1
ATOM 649 C C . GLN A 1 85 ? 1.089 22.859 -3.301 1 91.94 85 GLN A C 1
ATOM 651 O O . GLN A 1 85 ? -0.024 23.312 -3.041 1 91.94 85 GLN A O 1
ATOM 656 N N . ARG A 1 86 ? 2.086 23.047 -2.584 1 87.88 86 ARG A N 1
ATOM 657 C CA . ARG A 1 86 ? 2.084 24.047 -1.531 1 87.88 86 ARG A CA 1
ATOM 658 C C . ARG A 1 86 ? 3.127 25.125 -1.806 1 87.88 86 ARG A C 1
ATOM 660 O O . ARG A 1 86 ? 4.23 24.828 -2.262 1 87.88 86 ARG A O 1
ATOM 667 N N . SER A 1 87 ? 2.68 26.344 -1.611 1 89.69 87 SER A N 1
ATOM 668 C CA . SER A 1 87 ? 3.586 27.469 -1.767 1 89.69 87 SER A CA 1
ATOM 669 C C . SER A 1 87 ? 3.834 28.172 -0.433 1 89.69 87 SER A C 1
ATOM 671 O O . SER A 1 87 ? 2.92 28.297 0.385 1 89.69 87 SER A O 1
ATOM 673 N N . PHE A 1 88 ? 5.117 28.422 -0.231 1 84.38 88 PHE A N 1
ATOM 674 C CA . PHE A 1 88 ? 5.434 29.203 0.966 1 84.38 88 PHE A CA 1
ATOM 675 C C . PHE A 1 88 ? 6.555 30.188 0.689 1 84.38 88 PHE A C 1
ATOM 677 O O . PHE A 1 88 ? 7.223 30.109 -0.342 1 84.38 88 PHE A O 1
ATOM 684 N N . GLU A 1 89 ? 6.566 31.188 1.466 1 88.25 89 GLU A N 1
ATOM 685 C CA . GLU A 1 89 ? 7.582 32.25 1.337 1 88.25 89 GLU A CA 1
ATOM 686 C C . GLU A 1 89 ? 8.734 32 2.312 1 88.25 89 GLU A C 1
ATOM 688 O O . GLU A 1 89 ? 8.508 31.719 3.49 1 88.25 89 GLU A O 1
ATOM 693 N N . THR A 1 90 ? 9.992 32.062 1.744 1 85.69 90 THR A N 1
ATOM 694 C CA . THR A 1 90 ? 11.172 31.938 2.596 1 85.69 90 THR A CA 1
ATOM 695 C C . THR A 1 90 ? 11.406 33.219 3.381 1 85.69 90 THR A C 1
ATOM 697 O O . THR A 1 90 ? 10.719 34.219 3.154 1 85.69 90 THR A O 1
ATOM 700 N N . LYS A 1 91 ? 12.234 33.094 4.48 1 86.81 91 LYS A N 1
ATOM 701 C CA . LYS A 1 91 ? 12.578 34.25 5.289 1 86.81 91 LYS A CA 1
ATOM 702 C C . LYS A 1 91 ? 13.102 35.406 4.418 1 86.81 91 LYS A C 1
ATOM 704 O O . LYS A 1 91 ? 12.969 36.562 4.77 1 86.81 91 LYS A O 1
ATOM 709 N N . GLU A 1 92 ? 13.641 35.031 3.297 1 88.38 92 GLU A N 1
ATOM 710 C CA . GLU A 1 92 ? 14.234 36 2.381 1 88.38 92 GLU A CA 1
ATOM 711 C C . GLU A 1 92 ? 13.188 36.594 1.434 1 88.38 92 GLU A C 1
ATOM 713 O O . GLU A 1 92 ? 13.516 37.406 0.557 1 88.38 92 GLU A O 1
ATOM 718 N N . GLY A 1 93 ? 11.977 36.125 1.599 1 87.75 93 GLY A N 1
ATOM 719 C CA . GLY A 1 93 ? 10.891 36.688 0.797 1 87.75 93 GLY A CA 1
ATOM 720 C C . GLY A 1 93 ? 10.68 35.938 -0.509 1 87.75 93 GLY A C 1
ATOM 721 O O . GLY A 1 93 ? 9.945 36.406 -1.383 1 87.75 93 GLY A O 1
ATOM 722 N N . GLU A 1 94 ? 11.398 34.875 -0.709 1 88.56 94 GLU A N 1
ATOM 723 C CA . GLU A 1 94 ? 11.25 34.094 -1.94 1 88.56 94 GLU A CA 1
ATOM 724 C C . GLU A 1 94 ? 10.117 33.062 -1.82 1 88.56 94 GLU A C 1
ATOM 726 O O . GLU A 1 94 ? 10.031 32.344 -0.826 1 88.56 94 GLU A O 1
ATOM 731 N N . LYS A 1 95 ? 9.312 33.125 -2.844 1 89.25 95 LYS A N 1
ATOM 732 C CA . LYS A 1 95 ? 8.219 32.188 -2.895 1 89.25 95 LYS A CA 1
ATOM 733 C C . LYS A 1 95 ? 8.703 30.812 -3.379 1 89.25 95 LYS A C 1
ATOM 735 O O . LYS A 1 95 ? 9.344 30.703 -4.426 1 89.25 95 LYS A O 1
ATOM 740 N N . ARG A 1 96 ? 8.5 29.797 -2.451 1 89.06 96 ARG A N 1
ATOM 741 C CA . ARG A 1 96 ? 8.859 28.438 -2.85 1 89.06 96 ARG A CA 1
ATOM 742 C C . ARG A 1 96 ? 7.625 27.547 -2.922 1 89.06 96 ARG A C 1
ATOM 744 O O . ARG A 1 96 ? 6.688 27.703 -2.137 1 89.06 96 ARG A O 1
ATOM 751 N N . THR A 1 97 ? 7.645 26.781 -4.086 1 90.38 97 THR A N 1
ATOM 752 C CA . THR A 1 97 ? 6.562 25.828 -4.27 1 90.38 97 THR A CA 1
ATOM 753 C C . THR A 1 97 ? 7.066 24.391 -4.09 1 90.38 97 THR A C 1
ATOM 755 O O . THR A 1 97 ? 8.109 24.031 -4.629 1 90.38 97 THR A O 1
ATOM 758 N N . VAL A 1 98 ? 6.367 23.734 -3.17 1 90.38 98 VAL A N 1
ATOM 759 C CA . VAL A 1 98 ? 6.766 22.359 -2.943 1 90.38 98 VAL A CA 1
ATOM 760 C C . VAL A 1 98 ? 5.598 21.422 -3.258 1 90.38 98 VAL A C 1
ATOM 762 O O . VAL A 1 98 ? 4.438 21.781 -3.051 1 90.38 98 VAL A O 1
ATOM 765 N N . VAL A 1 99 ? 5.965 20.281 -3.863 1 92.88 99 VAL A N 1
ATOM 766 C CA . VAL A 1 99 ? 4.973 19.234 -4.098 1 92.88 99 VAL A CA 1
ATOM 767 C C . VAL A 1 99 ? 5.043 18.188 -2.98 1 92.88 99 VAL A C 1
ATOM 769 O O . VAL A 1 99 ? 6.125 17.703 -2.643 1 92.88 99 VAL A O 1
ATOM 772 N N . GLU A 1 100 ? 3.893 17.938 -2.439 1 95.88 100 GLU A N 1
ATOM 773 C CA . GLU A 1 100 ? 3.793 16.953 -1.363 1 95.88 100 GLU A CA 1
ATOM 774 C C . GLU A 1 100 ? 2.684 15.945 -1.64 1 95.88 100 GLU A C 1
ATOM 776 O O . GLU A 1 100 ? 1.806 16.188 -2.471 1 95.88 100 GLU A O 1
ATOM 781 N N . LEU A 1 101 ? 2.809 14.883 -0.999 1 97.69 101 LEU A N 1
ATOM 782 C CA . LEU A 1 101 ? 1.756 13.875 -1.073 1 97.69 101 LEU A CA 1
ATOM 783 C C . LEU A 1 101 ? 0.863 13.93 0.161 1 97.69 101 LEU A C 1
ATOM 785 O O . LEU A 1 101 ? 1.333 13.719 1.282 1 97.69 101 LEU A O 1
ATOM 789 N N . ASP A 1 102 ? -0.35 14.328 -0.037 1 98 102 ASP A N 1
ATOM 790 C CA . ASP A 1 102 ? -1.372 14.172 0.994 1 98 102 ASP A CA 1
ATOM 791 C C . ASP A 1 102 ? -1.889 12.742 1.042 1 98 102 ASP A C 1
ATOM 793 O O . ASP A 1 102 ? -2.641 12.312 0.162 1 98 102 ASP A O 1
ATOM 797 N N . VAL A 1 103 ? -1.533 12.008 2.113 1 98.56 103 VAL A N 1
ATOM 798 C CA . VAL A 1 103 ? -1.638 10.555 2.135 1 98.56 103 VAL A CA 1
ATOM 799 C C . VAL A 1 103 ? -3.041 10.141 2.578 1 98.56 103 VAL A C 1
ATOM 801 O O . VAL A 1 103 ? -3.562 10.664 3.566 1 98.56 103 VAL A O 1
ATOM 804 N N . ASP A 1 104 ? -3.609 9.211 1.838 1 97.5 104 ASP A N 1
ATOM 805 C CA . ASP A 1 104 ? -4.879 8.594 2.211 1 97.5 104 ASP A CA 1
ATOM 806 C C . ASP A 1 104 ? -4.656 7.266 2.932 1 97.5 104 ASP A C 1
ATOM 808 O O . ASP A 1 104 ? -5.355 6.953 3.898 1 97.5 104 ASP A O 1
ATOM 812 N N . GLU A 1 105 ? -3.762 6.469 2.377 1 98.19 105 GLU A N 1
ATOM 813 C CA . GLU A 1 105 ? -3.498 5.125 2.879 1 98.19 105 GLU A CA 1
ATOM 814 C C . GLU A 1 105 ? -2.004 4.82 2.883 1 98.19 105 GLU A C 1
ATOM 816 O O . GLU A 1 105 ? -1.296 5.145 1.927 1 98.19 105 GLU A O 1
ATOM 821 N N . ILE A 1 106 ? -1.539 4.156 3.949 1 98.81 106 ILE A N 1
ATOM 822 C CA . ILE A 1 106 ? -0.15 3.719 4.023 1 98.81 106 ILE A CA 1
ATOM 823 C C . ILE A 1 106 ? -0.067 2.391 4.77 1 98.81 106 ILE A C 1
ATOM 825 O O . ILE A 1 106 ? -0.861 2.129 5.676 1 98.81 106 ILE A O 1
ATOM 829 N N . GLY A 1 107 ? 0.881 1.57 4.422 1 98.62 107 GLY A N 1
ATOM 830 C CA . GLY A 1 107 ? 1.168 0.334 5.133 1 98.62 107 GLY A CA 1
ATOM 831 C C . GLY A 1 107 ? 2.576 -0.178 4.895 1 98.62 107 GLY A C 1
ATOM 832 O O . GLY A 1 107 ? 3.168 0.082 3.844 1 98.62 107 GLY A O 1
ATOM 833 N N . PRO A 1 108 ? 3.082 -0.871 5.918 1 98.81 108 PRO A N 1
ATOM 834 C CA . PRO A 1 108 ? 4.359 -1.544 5.676 1 98.81 108 PRO A CA 1
ATOM 835 C C . PRO A 1 108 ? 4.27 -2.607 4.582 1 98.81 108 PRO A C 1
ATOM 837 O O . PRO A 1 108 ? 3.322 -3.4 4.566 1 98.81 108 PRO A O 1
ATOM 840 N N . SER A 1 109 ? 5.25 -2.633 3.693 1 98.62 109 SER A N 1
ATOM 841 C CA . SER A 1 109 ? 5.301 -3.664 2.662 1 98.62 109 SER A CA 1
ATOM 842 C C . SER A 1 109 ? 5.684 -5.016 3.252 1 98.62 109 SER A C 1
ATOM 844 O O . SER A 1 109 ? 6.574 -5.098 4.102 1 98.62 109 SER A O 1
ATOM 846 N N . LEU A 1 110 ? 5.121 -6.035 2.717 1 98.5 110 LEU A N 1
ATOM 847 C CA . LEU A 1 110 ? 5.418 -7.383 3.184 1 98.5 110 LEU A CA 1
ATOM 848 C C . LEU A 1 110 ? 6.367 -8.094 2.225 1 98.5 110 LEU A C 1
ATOM 850 O O . LEU A 1 110 ? 6.641 -9.289 2.383 1 98.5 110 LEU A O 1
ATOM 854 N N . ARG A 1 111 ? 6.848 -7.391 1.319 1 97.38 111 ARG A N 1
ATOM 855 C CA . ARG A 1 111 ? 7.758 -8 0.354 1 97.38 111 ARG A CA 1
ATOM 856 C C . ARG A 1 111 ? 8.953 -8.633 1.054 1 97.38 111 ARG A C 1
ATOM 858 O O . ARG A 1 111 ? 9.359 -9.75 0.718 1 97.38 111 ARG A O 1
ATOM 865 N N . TYR A 1 112 ? 9.5 -7.934 2.041 1 96.88 112 TYR A N 1
ATOM 866 C CA . TYR A 1 112 ? 10.703 -8.398 2.723 1 96.88 112 TYR A CA 1
ATOM 867 C C . TYR A 1 112 ? 10.5 -8.422 4.23 1 96.88 112 TYR A C 1
ATOM 869 O O . TYR A 1 112 ? 11.469 -8.336 4.996 1 96.88 112 TYR A O 1
ATOM 877 N N . ALA A 1 113 ? 9.305 -8.438 4.676 1 97.94 113 ALA A N 1
ATOM 878 C CA . ALA A 1 113 ? 9.016 -8.383 6.109 1 97.94 113 ALA A CA 1
ATOM 879 C C . ALA A 1 113 ? 7.676 -9.031 6.426 1 97.94 113 ALA A C 1
ATOM 881 O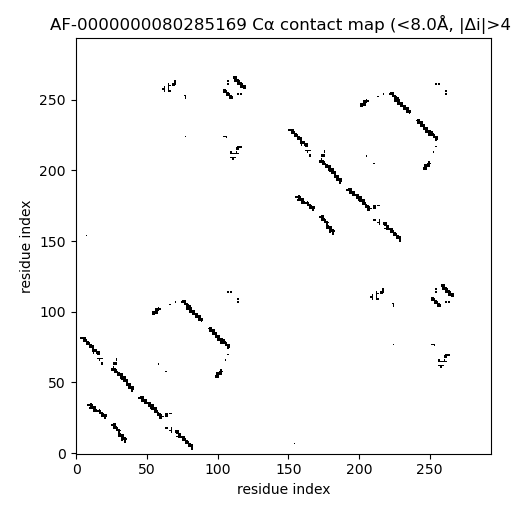 O . ALA A 1 113 ? 6.852 -9.242 5.531 1 97.94 113 ALA A O 1
ATOM 882 N N . THR A 1 114 ? 7.5 -9.375 7.648 1 98.25 114 THR A N 1
ATOM 883 C CA . THR A 1 114 ? 6.199 -9.734 8.203 1 98.25 114 THR A CA 1
ATOM 884 C C . THR A 1 114 ? 5.672 -8.625 9.109 1 98.25 114 THR A C 1
ATOM 886 O O . THR A 1 114 ? 6.398 -7.684 9.438 1 98.25 114 THR A O 1
ATOM 889 N N . ALA A 1 115 ? 4.406 -8.734 9.352 1 98.19 115 ALA A N 1
ATOM 890 C CA . ALA A 1 115 ? 3.814 -7.762 10.266 1 98.19 115 ALA A CA 1
ATOM 891 C C . ALA A 1 115 ? 2.77 -8.414 11.164 1 98.19 115 ALA A C 1
ATOM 893 O O . ALA A 1 115 ? 2.02 -9.289 10.719 1 98.19 115 ALA A O 1
ATOM 894 N N . LYS A 1 116 ? 2.789 -7.984 12.398 1 98.12 116 LYS A N 1
ATOM 895 C CA . LYS A 1 116 ? 1.678 -8.273 13.297 1 98.12 116 LYS A CA 1
ATOM 896 C C . LYS A 1 116 ? 0.717 -7.094 13.383 1 98.12 116 LYS A C 1
ATOM 898 O O . LYS A 1 116 ? 1.09 -6.016 13.852 1 98.12 116 LYS A O 1
ATOM 903 N N . VAL A 1 117 ? -0.518 -7.328 13.016 1 97.69 117 VAL A N 1
ATOM 904 C CA . VAL A 1 117 ? -1.49 -6.246 12.891 1 97.69 117 VAL A CA 1
ATOM 905 C C . VAL A 1 117 ? -2.342 -6.168 14.156 1 97.69 117 VAL A C 1
ATOM 907 O O . VAL A 1 117 ? -2.852 -7.184 14.633 1 97.69 117 VAL A O 1
ATOM 910 N N . ASN A 1 118 ? -2.414 -4.941 14.695 1 95.94 118 ASN A N 1
ATOM 911 C CA . ASN A 1 118 ? -3.289 -4.648 15.828 1 95.94 118 ASN A CA 1
ATOM 912 C C . ASN A 1 118 ? -4.375 -3.646 15.445 1 95.94 118 ASN A C 1
ATOM 914 O O . ASN A 1 118 ? -4.082 -2.488 15.148 1 95.94 118 ASN A O 1
ATOM 918 N N . LYS A 1 119 ? -5.566 -4.094 15.398 1 89.94 119 LYS A N 1
ATOM 919 C CA . LYS A 1 119 ? -6.66 -3.211 15 1 89.94 119 LYS A CA 1
ATOM 920 C C . LYS A 1 119 ? -6.926 -2.15 16.062 1 89.94 119 LYS A C 1
ATOM 922 O O . LYS A 1 119 ? -6.863 -2.438 17.266 1 89.94 119 LYS A O 1
ATOM 927 N N . ALA A 1 120 ? -6.859 -0.983 15.68 1 72.94 120 ALA A N 1
ATOM 928 C CA . ALA A 1 120 ? -7.145 0.107 16.609 1 72.94 120 ALA A CA 1
ATOM 929 C C . ALA A 1 120 ? -8.547 -0.024 17.203 1 72.94 120 ALA A C 1
ATOM 931 O O . ALA A 1 120 ? -9.484 -0.411 16.5 1 72.94 120 ALA A O 1
ATOM 932 N N . GLY A 1 121 ? -8.672 -0.652 18.312 1 56.75 121 GLY A N 1
ATOM 933 C CA . GLY A 1 121 ? -9.938 -0.814 19.016 1 56.75 121 GLY A CA 1
ATOM 934 C C . GLY A 1 121 ? -10.938 0.278 18.703 1 56.75 121 GLY A C 1
ATOM 935 O O . GLY A 1 121 ? -10.586 1.458 18.656 1 56.75 121 GLY A O 1
ATOM 936 N N . ARG A 1 122 ? -11.789 0.086 17.75 1 47.41 122 ARG A N 1
ATOM 937 C CA . ARG A 1 122 ? -12.859 1.069 17.859 1 47.41 122 ARG A CA 1
ATOM 938 C C . ARG A 1 122 ? -13.094 1.468 19.312 1 47.41 122 ARG A C 1
ATOM 940 O O . ARG A 1 122 ? -13.297 0.607 20.172 1 47.41 122 ARG A O 1
ATOM 947 N N . SER A 1 123 ? -12.461 2.486 19.781 1 42.72 123 SER A N 1
ATOM 948 C CA . SER A 1 123 ? -12.984 2.875 21.078 1 42.72 123 SER A CA 1
ATOM 949 C C . SER A 1 123 ? -14.461 2.5 21.219 1 42.72 123 SER A C 1
ATOM 951 O O . SER A 1 123 ? -15.312 3.047 20.516 1 42.72 123 SER A O 1
ATOM 953 N N . SER A 1 124 ? -14.758 1.32 21.281 1 38.25 124 SER A N 1
ATOM 954 C CA . SER A 1 124 ? -16.094 1.134 21.828 1 38.25 124 SER A CA 1
ATOM 955 C C . SER A 1 124 ? -16.469 2.275 22.766 1 38.25 124 SER A C 1
ATOM 957 O O . SER A 1 124 ? -15.883 2.43 23.828 1 38.25 124 SER A O 1
ATOM 959 N N . GLY A 1 125 ? -16.703 3.457 22.297 1 37.44 125 GLY A N 1
ATOM 960 C CA . GLY A 1 125 ? -17.469 4.254 23.25 1 37.44 125 GLY A CA 1
ATOM 961 C C . GLY A 1 125 ? -18.344 3.414 24.156 1 37.44 125 GLY A C 1
ATOM 962 O O . GLY A 1 125 ? -19.094 2.557 23.688 1 37.44 125 GLY A O 1
ATOM 963 N N . GLY A 1 126 ? -17.797 3.104 25.281 1 37.44 126 GLY A N 1
ATOM 964 C CA . GLY A 1 126 ? -18.594 2.607 26.406 1 37.44 126 GLY A CA 1
ATOM 965 C C . GLY A 1 126 ? -20.047 3.039 26.344 1 37.44 126 GLY A C 1
ATOM 966 O O . GLY A 1 126 ? -20.344 4.23 26.203 1 37.44 126 GLY A O 1
ATOM 967 N N . THR A 1 127 ? -20.891 2.342 25.688 1 38.81 127 THR A N 1
ATOM 968 C CA . THR A 1 127 ? -22.297 2.576 26 1 38.81 127 THR A CA 1
ATOM 969 C C . THR A 1 127 ? -22.453 3.062 27.438 1 38.81 127 THR A C 1
ATOM 971 O O . THR A 1 127 ? -22.016 2.391 28.375 1 38.81 127 THR A O 1
ATOM 974 N N . PRO A 1 128 ? -22.516 4.375 27.672 1 38.41 128 PRO A N 1
ATOM 975 C CA . PRO A 1 128 ? -22.891 4.738 29.047 1 38.41 128 PRO A CA 1
ATOM 976 C C . PRO A 1 128 ? -23.828 3.727 29.688 1 38.41 128 PRO A C 1
ATOM 978 O O . PRO A 1 128 ? -24.828 3.334 29.078 1 38.41 128 PRO A O 1
ATOM 981 N N . SER A 1 129 ? -23.234 2.676 30.203 1 37.88 129 SER A N 1
ATOM 982 C CA . SER A 1 129 ? -24.062 1.842 31.062 1 37.88 129 SER A CA 1
ATOM 983 C C . SER A 1 129 ? -25.172 2.658 31.719 1 37.88 129 SER A C 1
ATOM 985 O O . SER A 1 129 ? -24.891 3.648 32.406 1 37.88 129 SER A O 1
ATOM 987 N N . ASP A 1 130 ? -26.344 2.781 31.125 1 35.81 130 ASP A N 1
ATOM 988 C CA . ASP A 1 130 ? -27.547 3.254 31.781 1 35.81 130 ASP A CA 1
ATOM 989 C C . ASP A 1 130 ? -27.562 2.855 33.25 1 35.81 130 ASP A C 1
ATOM 991 O O . ASP A 1 130 ? -27.5 1.67 33.594 1 35.81 130 ASP A O 1
ATOM 995 N N . GLY A 1 131 ? -26.938 3.615 34.125 1 36.75 131 GLY A N 1
ATOM 996 C CA . GLY A 1 131 ? -27.312 3.564 35.531 1 36.75 131 GLY A CA 1
ATOM 997 C C . GLY A 1 131 ? -28.75 3.148 35.75 1 36.75 131 GLY A C 1
ATOM 998 O O . GLY A 1 131 ? -29.672 3.697 35.125 1 36.75 131 GLY A O 1
ATOM 999 N N . ALA A 1 132 ? -29.016 1.865 36 1 35.09 132 ALA A N 1
ATOM 1000 C CA . ALA A 1 132 ? -30.25 1.248 36.5 1 35.09 132 ALA A CA 1
ATOM 1001 C C . ALA A 1 132 ? -31 2.205 37.438 1 35.09 132 ALA A C 1
ATOM 1003 O O . ALA A 1 132 ? -30.531 2.533 38.531 1 35.09 132 ALA A O 1
ATOM 1004 N N . TRP A 1 133 ? -31.734 3.164 36.875 1 35.97 133 TRP A N 1
ATOM 1005 C CA . TRP A 1 133 ? -32.781 3.744 37.688 1 35.97 133 TRP A CA 1
ATOM 1006 C C . TRP A 1 133 ? -33.469 2.668 38.531 1 35.97 133 TRP A C 1
ATOM 1008 O O . TRP A 1 133 ? -34.094 1.753 37.969 1 35.97 133 TRP A O 1
ATOM 1018 N N . GLU A 1 134 ? -32.719 2.156 39.531 1 34.56 134 GLU A N 1
ATOM 1019 C CA . GLU A 1 134 ? -33.406 1.423 40.594 1 34.56 134 GLU A CA 1
ATOM 1020 C C . GLU A 1 134 ? -34.812 1.939 40.812 1 34.56 134 GLU A C 1
ATOM 1022 O O . GLU A 1 134 ? -35.031 3.068 41.25 1 34.56 134 GLU A O 1
ATOM 1027 N N . ARG A 1 135 ? -35.656 1.588 39.844 1 39.16 135 ARG A N 1
ATOM 1028 C CA . ARG A 1 135 ? -37.062 1.736 40.094 1 39.16 135 ARG A CA 1
ATOM 1029 C C . ARG A 1 135 ? -37.406 1.374 41.562 1 39.16 135 ARG A C 1
ATOM 1031 O O . ARG A 1 135 ? -37.281 0.213 41.938 1 39.16 135 ARG A O 1
ATOM 1038 N N . THR A 1 136 ? -37.062 2.262 42.5 1 35.91 136 THR A N 1
ATOM 1039 C CA . THR A 1 136 ? -37.594 2.152 43.844 1 35.91 136 THR A CA 1
ATOM 1040 C C . THR A 1 136 ? -39.062 1.826 43.844 1 35.91 136 THR A C 1
ATOM 1042 O O . THR A 1 136 ? -39.875 2.596 43.312 1 35.91 136 THR A O 1
ATOM 1045 N N . PRO A 1 137 ? -39.469 0.501 43.719 1 40.78 137 PRO A N 1
ATOM 1046 C CA . PRO A 1 137 ? -40.875 0.159 43.875 1 40.78 137 PRO A CA 1
ATOM 1047 C C . PRO A 1 137 ? -41.625 1.042 44.875 1 40.78 137 PRO A C 1
ATOM 1049 O O . PRO A 1 137 ? -41.156 1.181 46 1 40.78 137 PRO A O 1
ATOM 1052 N N . VAL A 1 138 ? -42.156 2.188 44.5 1 37.41 138 VAL A N 1
ATOM 1053 C CA . VAL A 1 138 ? -43 3.016 45.312 1 37.41 138 VAL A CA 1
ATOM 1054 C C . VAL A 1 138 ? -44.031 2.135 46.062 1 37.41 138 VAL A C 1
ATOM 1056 O O . VAL A 1 138 ? -44.719 1.336 45.438 1 37.41 138 VAL A O 1
ATOM 1059 N N . ALA A 1 139 ? -43.625 1.536 47.188 1 35.34 139 ALA A N 1
ATOM 1060 C CA . ALA A 1 139 ? -44.531 0.905 48.156 1 35.34 139 ALA A CA 1
ATOM 1061 C C . ALA A 1 139 ? -45.812 1.702 48.312 1 35.34 139 ALA A C 1
ATOM 1063 O O . ALA A 1 139 ? -45.812 2.826 48.812 1 35.34 139 ALA A O 1
ATOM 1064 N N . ALA A 1 140 ? -46.625 1.832 47.219 1 35.94 140 ALA A N 1
ATOM 1065 C CA . ALA A 1 140 ? -47.938 2.436 47.344 1 35.94 140 ALA A CA 1
ATOM 1066 C C . ALA A 1 140 ? -48.656 1.93 48.594 1 35.94 140 ALA A C 1
ATOM 1068 O O . ALA A 1 140 ? -49.156 0.799 48.625 1 35.94 140 ALA A O 1
ATOM 1069 N N . GLY A 1 141 ? -47.969 1.917 49.688 1 34.94 141 GLY A N 1
ATOM 1070 C CA . GLY A 1 141 ? -48.75 1.642 50.906 1 34.94 141 GLY A CA 1
ATOM 1071 C C . GLY A 1 141 ? -50.062 2.412 50.938 1 34.94 141 GLY A C 1
ATOM 1072 O O . GLY A 1 141 ? -50.062 3.635 51.094 1 34.94 141 GLY A O 1
ATOM 1073 N N . SER A 1 142 ? -50.875 2.182 49.906 1 35.62 142 SER A N 1
ATOM 1074 C CA . SER A 1 142 ? -52.219 2.758 50 1 35.62 142 SER A CA 1
ATOM 1075 C C . SER A 1 142 ? -52.781 2.578 51.406 1 35.62 142 SER A C 1
ATOM 1077 O O . SER A 1 142 ? -52.969 1.449 51.875 1 35.62 142 SER A O 1
ATOM 1079 N N . PRO A 1 143 ? -52.406 3.43 52.312 1 39.06 143 PRO A N 1
ATOM 1080 C CA . PRO A 1 143 ? -53.094 3.395 53.625 1 39.06 143 PRO A CA 1
ATOM 1081 C C . PRO A 1 143 ? -54.625 3.312 53.5 1 39.06 143 PRO A C 1
ATOM 1083 O O . PRO A 1 143 ? -55.219 4.133 52.812 1 39.06 143 PRO A O 1
ATOM 1086 N N . GLU A 1 144 ? -55.125 2.158 53.156 1 39.97 144 GLU A N 1
ATOM 1087 C CA . GLU A 1 144 ? -56.562 1.977 53.156 1 39.97 144 GLU A CA 1
ATOM 1088 C C . GLU A 1 144 ? -57.188 2.686 54.344 1 39.97 144 GLU A C 1
ATOM 1090 O O . GLU A 1 144 ? -56.719 2.541 55.5 1 39.97 144 GLU A O 1
ATOM 1095 N N . PRO A 1 145 ? -57.781 3.867 54.156 1 45.44 145 PRO A N 1
ATOM 1096 C CA . PRO A 1 145 ? -58.469 4.566 55.219 1 45.44 145 PRO A CA 1
ATOM 1097 C C . PRO A 1 145 ? -59.375 3.637 56.062 1 45.44 145 PRO A C 1
ATOM 1099 O O . PRO A 1 145 ? -59.812 2.6 55.562 1 45.44 145 PRO A O 1
ATOM 1102 N N . PRO A 1 146 ? -59.062 3.461 57.281 1 46.75 146 PRO A N 1
ATOM 1103 C CA . PRO A 1 146 ? -59.875 2.68 58.219 1 46.75 146 PRO A CA 1
ATOM 1104 C C . PRO A 1 146 ? -61.375 2.939 58.062 1 46.75 146 PRO A C 1
ATOM 1106 O O . PRO A 1 146 ? -61.781 4.094 57.938 1 46.75 146 PRO A O 1
ATOM 1109 N N . PHE A 1 147 ? -62.156 2.268 57.312 1 32.06 147 PHE A N 1
ATOM 1110 C CA . PHE A 1 147 ? -63.594 2.363 57.656 1 32.06 147 PHE A CA 1
ATOM 1111 C C . PHE A 1 147 ? -63.844 1.858 59.062 1 32.06 147 PHE A C 1
ATOM 1113 O O . PHE A 1 147 ? -63.156 0.931 59.531 1 32.06 147 PHE A O 1
ATOM 1120 N N . MET B 1 1 ? 5.379 -3.355 -27.422 1 44.44 1 MET B N 1
ATOM 1121 C CA . MET B 1 1 ? 4.633 -4.184 -26.484 1 44.44 1 MET B CA 1
ATOM 1122 C C . MET B 1 1 ? 3.838 -3.32 -25.5 1 44.44 1 MET B C 1
ATOM 1124 O O . MET B 1 1 ? 4.324 -2.285 -25.047 1 44.44 1 MET B O 1
ATOM 1128 N N . ALA B 1 2 ? 2.566 -3.301 -25.531 1 57.12 2 ALA B N 1
ATOM 1129 C CA . ALA B 1 2 ? 1.703 -2.43 -24.734 1 57.12 2 ALA B CA 1
ATOM 1130 C C . ALA B 1 2 ? 2.025 -2.543 -23.25 1 57.12 2 ALA B C 1
ATOM 1132 O O . ALA B 1 2 ? 2.404 -3.613 -22.766 1 57.12 2 ALA B O 1
ATOM 1133 N N . GLY B 1 3 ? 2.377 -1.47 -22.547 1 69.38 3 GLY B N 1
ATOM 1134 C CA . GLY B 1 3 ? 2.783 -1.37 -21.156 1 69.38 3 GLY B CA 1
ATOM 1135 C C . GLY B 1 3 ? 1.84 -2.084 -20.203 1 69.38 3 GLY B C 1
ATOM 1136 O O . GLY B 1 3 ? 0.68 -2.33 -20.547 1 69.38 3 GLY B O 1
ATOM 1137 N N . GLU B 1 4 ? 2.211 -2.85 -19.25 1 83.31 4 GLU B N 1
ATOM 1138 C CA . GLU B 1 4 ? 1.429 -3.514 -18.203 1 83.31 4 GLU B CA 1
ATOM 1139 C C . GLU B 1 4 ? 0.445 -2.545 -17.547 1 83.31 4 GLU B C 1
ATOM 1141 O O . GLU B 1 4 ? 0.729 -1.353 -17.422 1 83.31 4 GLU B O 1
ATOM 1146 N N . THR B 1 5 ? -0.835 -3.148 -17.328 1 91.81 5 THR B N 1
ATOM 1147 C CA . THR B 1 5 ? -1.81 -2.355 -16.594 1 91.81 5 THR B CA 1
ATOM 1148 C C . THR B 1 5 ? -1.577 -2.482 -15.086 1 91.81 5 THR B C 1
ATOM 1150 O O . THR B 1 5 ? -1.948 -3.486 -14.477 1 91.81 5 THR B O 1
ATOM 1153 N N . VAL B 1 6 ? -0.978 -1.449 -14.523 1 94.19 6 VAL B N 1
ATOM 1154 C CA . VAL B 1 6 ? -0.666 -1.441 -13.094 1 94.19 6 VAL B CA 1
ATOM 1155 C C . VAL B 1 6 ? -1.796 -0.765 -12.32 1 94.19 6 VAL B C 1
ATOM 1157 O O . VAL B 1 6 ? -2.303 0.28 -12.742 1 94.19 6 VAL B O 1
ATOM 1160 N N . LEU B 1 7 ? -2.201 -1.416 -11.211 1 94.69 7 LEU B N 1
ATOM 1161 C CA . LEU B 1 7 ? -3.258 -0.838 -10.391 1 94.69 7 LEU B CA 1
ATOM 1162 C C . LEU B 1 7 ? -2.918 -0.956 -8.906 1 94.69 7 LEU B C 1
ATOM 1164 O O . LEU B 1 7 ? -2.119 -1.811 -8.516 1 94.69 7 LEU B O 1
ATOM 1168 N N . THR B 1 8 ? -3.461 -0.024 -8.188 1 97.25 8 THR B N 1
ATOM 1169 C CA . THR B 1 8 ? -3.484 -0.119 -6.73 1 97.25 8 THR B CA 1
ATOM 1170 C C . THR B 1 8 ? -4.914 -0.29 -6.223 1 97.25 8 THR B C 1
ATOM 1172 O O . THR B 1 8 ? -5.816 0.444 -6.633 1 97.25 8 THR B O 1
ATOM 1175 N N . VAL B 1 9 ? -5.043 -1.254 -5.344 1 96.94 9 VAL B N 1
ATOM 1176 C CA . VAL B 1 9 ? -6.355 -1.532 -4.762 1 96.94 9 VAL B CA 1
ATOM 1177 C C . VAL B 1 9 ? -6.27 -1.465 -3.238 1 96.94 9 VAL B C 1
ATOM 1179 O O . VAL B 1 9 ? -5.324 -1.98 -2.641 1 96.94 9 VAL B O 1
ATOM 1182 N N . ILE B 1 10 ? -7.176 -0.745 -2.707 1 98.19 10 ILE B N 1
ATOM 1183 C CA . ILE B 1 10 ? -7.34 -0.728 -1.259 1 98.19 10 ILE B CA 1
ATOM 1184 C C . ILE B 1 10 ? -8.633 -1.444 -0.877 1 98.19 10 ILE B C 1
ATOM 1186 O O . ILE B 1 10 ? -9.688 -1.202 -1.475 1 98.19 10 ILE B O 1
ATOM 1190 N N . GLY B 1 11 ? -8.578 -2.344 0.094 1 98.31 11 GLY B N 1
ATOM 1191 C CA . GLY B 1 11 ? -9.734 -3.115 0.527 1 98.31 11 GLY B CA 1
ATOM 1192 C C . GLY B 1 11 ? -9.414 -4.082 1.653 1 98.31 11 GLY B C 1
ATOM 1193 O O . GLY B 1 11 ? -8.422 -3.91 2.365 1 98.31 11 GLY B O 1
ATOM 1194 N N . ASN B 1 12 ? -10.328 -5.004 1.826 1 98.25 12 ASN B N 1
ATOM 1195 C CA . ASN B 1 12 ? -10.172 -5.977 2.902 1 98.25 12 ASN B CA 1
ATOM 1196 C C . ASN B 1 12 ? -10.078 -7.398 2.363 1 98.25 12 ASN B C 1
ATOM 1198 O O . ASN B 1 12 ? -10.766 -7.754 1.407 1 98.25 12 ASN B O 1
ATOM 1202 N N . LEU B 1 13 ? -9.242 -8.156 3.037 1 98.69 13 LEU B N 1
ATOM 1203 C CA . LEU B 1 13 ? -9.219 -9.578 2.705 1 98.69 13 LEU B CA 1
ATOM 1204 C C . LEU B 1 13 ? -10.555 -10.234 3.035 1 98.69 13 LEU B C 1
ATOM 1206 O O . LEU B 1 13 ? -11.094 -10.047 4.129 1 98.69 13 LEU B O 1
ATOM 1210 N N . THR B 1 14 ? -11.055 -11.023 2.107 1 98.5 14 THR B N 1
ATOM 1211 C CA . THR B 1 14 ? -12.352 -11.656 2.32 1 98.5 14 THR B CA 1
ATOM 1212 C C . THR B 1 14 ? -12.195 -12.977 3.064 1 98.5 14 THR B C 1
ATOM 1214 O O . THR B 1 14 ? -13.133 -13.453 3.707 1 98.5 14 THR B O 1
ATOM 1217 N N . THR B 1 15 ? -11.141 -13.641 2.924 1 98.06 15 THR B N 1
ATOM 1218 C CA . THR B 1 15 ? -10.758 -14.875 3.594 1 98.06 15 THR B CA 1
ATOM 1219 C C . THR B 1 15 ? -9.266 -14.867 3.922 1 98.06 15 THR B C 1
ATOM 1221 O O . THR B 1 15 ? -8.531 -13.984 3.484 1 98.06 15 THR B O 1
ATOM 1224 N N . ASP B 1 16 ? -8.945 -15.812 4.773 1 98.69 16 ASP B N 1
ATOM 1225 C CA . ASP B 1 16 ? -7.512 -16 4.988 1 98.69 16 ASP B CA 1
ATOM 1226 C C . ASP B 1 16 ? -6.805 -16.375 3.689 1 98.69 16 ASP B C 1
ATOM 1228 O O . ASP B 1 16 ? -7.348 -17.141 2.883 1 98.69 16 ASP B O 1
ATOM 1232 N N . PRO B 1 17 ? -5.578 -15.883 3.52 1 98.75 17 PRO B N 1
ATOM 1233 C CA . PRO B 1 17 ? -4.824 -16.266 2.322 1 98.75 17 PRO B CA 1
ATOM 1234 C C . PRO B 1 17 ? -4.516 -17.766 2.275 1 98.75 17 PRO B C 1
ATOM 1236 O O . PRO B 1 17 ? -4.266 -18.375 3.314 1 98.75 17 PRO B O 1
ATOM 1239 N N . GLU B 1 18 ? -4.516 -18.234 1.072 1 98.5 18 GLU B N 1
ATOM 1240 C CA . GLU B 1 18 ? -4.184 -19.641 0.865 1 98.5 18 GLU B CA 1
ATOM 1241 C C . GLU B 1 18 ? -2.779 -19.812 0.29 1 98.5 18 GLU B C 1
ATOM 1243 O O . GLU B 1 18 ? -2.516 -19.391 -0.842 1 98.5 18 GLU B O 1
ATOM 1248 N N . LEU B 1 19 ? -2.004 -20.469 1.073 1 98.5 19 LEU B N 1
ATOM 1249 C CA . LEU B 1 19 ? -0.623 -20.688 0.655 1 98.5 19 LEU B CA 1
ATOM 1250 C C . LEU B 1 19 ? -0.442 -22.062 0.044 1 98.5 19 LEU B C 1
ATOM 1252 O O . LEU B 1 19 ? -0.894 -23.062 0.611 1 98.5 19 LEU B O 1
ATOM 1256 N N . ARG B 1 20 ? 0.172 -22.047 -1.064 1 98.31 20 ARG B N 1
ATOM 1257 C CA . ARG B 1 20 ? 0.552 -23.281 -1.729 1 98.31 20 ARG B CA 1
ATOM 1258 C C . ARG B 1 20 ? 1.999 -23.234 -2.209 1 98.31 20 ARG B C 1
ATOM 1260 O O . ARG B 1 20 ? 2.623 -22.172 -2.191 1 98.31 20 ARG B O 1
ATOM 1267 N N . PHE B 1 21 ? 2.451 -24.438 -2.506 1 97.62 21 PHE B N 1
ATOM 1268 C CA . PHE B 1 21 ? 3.777 -24.531 -3.104 1 97.62 21 PHE B CA 1
ATOM 1269 C C . PHE B 1 21 ? 3.715 -25.266 -4.441 1 97.62 21 PHE B C 1
ATOM 1271 O O . PHE B 1 21 ? 3.033 -26.281 -4.566 1 97.62 21 PHE B O 1
ATOM 1278 N N . THR B 1 22 ? 4.332 -24.625 -5.359 1 96.31 22 THR B N 1
ATOM 1279 C CA . THR B 1 22 ? 4.406 -25.297 -6.652 1 96.31 22 THR B CA 1
ATOM 1280 C C . THR B 1 22 ? 5.316 -26.531 -6.574 1 96.31 22 THR B C 1
ATOM 1282 O O . THR B 1 22 ? 6.082 -26.672 -5.621 1 96.31 22 THR B O 1
ATOM 1285 N N . PRO B 1 23 ? 5.207 -27.375 -7.609 1 95.69 23 PRO B N 1
ATOM 1286 C CA . PRO B 1 23 ? 6.094 -28.547 -7.613 1 95.69 23 PRO B CA 1
ATOM 1287 C C . PRO B 1 23 ? 7.57 -28.156 -7.574 1 95.69 23 PRO B C 1
ATOM 1289 O O . PRO B 1 23 ? 8.398 -28.922 -7.062 1 95.69 23 PRO B O 1
ATOM 1292 N N . SER B 1 24 ? 7.949 -27.016 -8.078 1 95.62 24 SER B N 1
ATOM 1293 C CA . SER B 1 24 ? 9.328 -26.531 -8.102 1 95.62 24 SER B CA 1
ATOM 1294 C C . SER B 1 24 ? 9.727 -25.922 -6.758 1 95.62 24 SER B C 1
ATOM 1296 O O . SER B 1 24 ? 10.867 -25.484 -6.582 1 95.62 24 SER B O 1
ATOM 1298 N N . GLY B 1 25 ? 8.75 -25.859 -5.836 1 96.06 25 GLY B N 1
ATOM 1299 C CA . GLY B 1 25 ? 9.047 -25.391 -4.496 1 96.06 25 GLY B CA 1
ATOM 1300 C C . GLY B 1 25 ? 8.742 -23.906 -4.301 1 96.06 25 GLY B C 1
ATOM 1301 O O . GLY B 1 25 ? 8.961 -23.359 -3.221 1 96.06 25 GLY B O 1
ATOM 1302 N N . ALA B 1 26 ? 8.297 -23.281 -5.332 1 96.69 26 ALA B N 1
ATOM 1303 C CA . ALA B 1 26 ? 7.98 -21.859 -5.207 1 96.69 26 ALA B CA 1
ATOM 1304 C C . ALA B 1 26 ? 6.676 -21.656 -4.445 1 96.69 26 ALA B C 1
ATOM 1306 O O . ALA B 1 26 ? 5.68 -22.328 -4.715 1 96.69 26 ALA B O 1
ATOM 1307 N N . ALA B 1 27 ? 6.742 -20.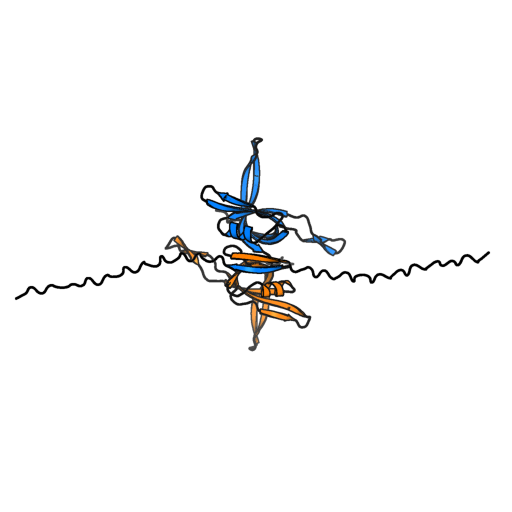703 -3.496 1 98.19 27 ALA B N 1
ATOM 1308 C CA . ALA B 1 27 ? 5.543 -20.375 -2.732 1 98.19 27 ALA B CA 1
ATOM 1309 C C . ALA B 1 27 ? 4.602 -19.5 -3.547 1 98.19 27 ALA B C 1
ATOM 1311 O O . ALA B 1 27 ? 5.047 -18.594 -4.27 1 98.19 27 ALA B O 1
ATOM 1312 N N . VAL B 1 28 ? 3.346 -19.719 -3.453 1 98.5 28 VAL B N 1
ATOM 1313 C CA . VAL B 1 28 ? 2.309 -18.891 -4.074 1 98.5 28 VAL B CA 1
ATOM 1314 C C . VAL B 1 28 ? 1.124 -18.75 -3.121 1 98.5 28 VAL B C 1
ATOM 1316 O O . VAL B 1 28 ? 0.658 -19.734 -2.549 1 98.5 28 VAL B O 1
ATOM 1319 N N . ALA B 1 29 ? 0.658 -17.516 -2.941 1 98.69 29 ALA B N 1
ATOM 1320 C CA . ALA B 1 29 ? -0.522 -17.266 -2.121 1 98.69 29 ALA B CA 1
ATOM 1321 C C . ALA B 1 29 ? -1.653 -16.672 -2.957 1 98.69 29 ALA B C 1
ATOM 1323 O O . ALA B 1 29 ? -1.432 -15.75 -3.754 1 98.69 29 ALA B O 1
ATOM 1324 N N . ASN B 1 30 ? -2.791 -17.188 -2.785 1 98.5 30 ASN B N 1
ATOM 1325 C CA . ASN B 1 30 ? -4.008 -16.656 -3.385 1 98.5 30 ASN B CA 1
ATOM 1326 C C . ASN B 1 30 ? -4.926 -16.047 -2.334 1 98.5 30 ASN B C 1
ATOM 1328 O O . ASN B 1 30 ? -5.07 -16.578 -1.235 1 98.5 30 ASN B O 1
ATOM 1332 N N . PHE B 1 31 ? -5.492 -14.953 -2.67 1 98.38 31 PHE B N 1
ATOM 1333 C CA . PHE B 1 31 ? -6.422 -14.273 -1.778 1 98.38 31 PHE B CA 1
ATOM 1334 C C . PHE B 1 31 ? -7.332 -13.336 -2.561 1 98.38 31 PHE B C 1
ATOM 1336 O O . PHE B 1 31 ? -7.086 -13.062 -3.736 1 98.38 31 PHE B O 1
ATOM 1343 N N . THR B 1 32 ? -8.359 -12.906 -1.942 1 98.44 32 THR B N 1
ATOM 1344 C CA . THR B 1 32 ? -9.312 -12 -2.566 1 98.44 32 THR B CA 1
ATOM 1345 C C . THR B 1 32 ? -9.461 -10.719 -1.746 1 98.44 32 THR B C 1
ATOM 1347 O O . THR B 1 32 ? -9.539 -10.773 -0.517 1 98.44 32 THR B O 1
ATOM 1350 N N . VAL B 1 33 ? -9.422 -9.648 -2.426 1 98.5 33 VAL B N 1
ATOM 1351 C CA . VAL B 1 33 ? -9.609 -8.352 -1.794 1 98.5 33 VAL B CA 1
ATOM 1352 C C . VAL B 1 33 ? -10.969 -7.777 -2.191 1 98.5 33 VAL B C 1
ATOM 1354 O O . VAL B 1 33 ? -11.305 -7.715 -3.379 1 98.5 33 VAL B O 1
ATOM 1357 N N . ALA B 1 34 ? -11.742 -7.41 -1.217 1 98.62 34 ALA B N 1
ATOM 1358 C CA . ALA B 1 34 ? -12.984 -6.664 -1.44 1 98.62 34 ALA B CA 1
ATOM 1359 C C . ALA B 1 34 ? -12.742 -5.16 -1.34 1 98.62 34 ALA B C 1
ATOM 1361 O O . ALA B 1 34 ? -12.445 -4.645 -0.26 1 98.62 34 ALA B O 1
ATOM 1362 N N . SER B 1 35 ? -12.82 -4.512 -2.439 1 97.31 35 SER B N 1
ATOM 1363 C CA . SER B 1 35 ? -12.711 -3.059 -2.463 1 97.31 35 SER B CA 1
ATOM 1364 C C . SER B 1 35 ? -14.078 -2.4 -2.57 1 97.31 35 SER B C 1
ATOM 1366 O O . SER B 1 35 ? -14.781 -2.574 -3.57 1 97.31 35 SER B O 1
ATOM 1368 N N . THR B 1 36 ? -14.414 -1.604 -1.587 1 93.5 36 THR B N 1
ATOM 1369 C CA . THR B 1 36 ? -15.734 -0.979 -1.546 1 93.5 36 THR B CA 1
ATOM 1370 C C . THR B 1 36 ? -15.633 0.507 -1.882 1 93.5 36 THR B C 1
ATOM 1372 O O . THR B 1 36 ? -15.102 1.293 -1.096 1 93.5 36 THR B O 1
ATOM 1375 N N . PRO B 1 37 ? -16.188 0.887 -2.967 1 89.44 37 PRO B N 1
ATOM 1376 C CA . PRO B 1 37 ? -16.172 2.314 -3.295 1 89.44 37 PRO B CA 1
ATOM 1377 C C . PRO B 1 37 ? -17.141 3.129 -2.439 1 89.44 37 PRO B C 1
ATOM 1379 O O . PRO B 1 37 ? -18.156 2.598 -1.97 1 89.44 37 PRO B O 1
ATOM 1382 N N . ARG B 1 38 ? -16.734 4.367 -2.242 1 89.38 38 ARG B N 1
ATOM 1383 C CA . ARG B 1 38 ? -17.688 5.277 -1.602 1 89.38 38 ARG B CA 1
ATOM 1384 C C . ARG B 1 38 ? -18.547 5.992 -2.639 1 89.38 38 ARG B C 1
ATOM 1386 O O . ARG B 1 38 ? -18.047 6.422 -3.68 1 89.38 38 ARG B O 1
ATOM 1393 N N . VAL B 1 39 ? -19.891 6.023 -2.393 1 89.56 39 VAL B N 1
ATOM 1394 C CA . VAL B 1 39 ? -20.797 6.68 -3.32 1 89.56 39 VAL B CA 1
ATOM 1395 C C . VAL B 1 39 ? -21.656 7.699 -2.57 1 89.56 39 VAL B C 1
ATOM 1397 O O . VAL B 1 39 ? -22.078 7.445 -1.441 1 89.56 39 VAL B O 1
ATOM 1400 N N . LEU B 1 40 ? -21.75 8.844 -3.236 1 89.25 40 LEU B N 1
ATOM 1401 C CA . LEU B 1 40 ? -22.594 9.883 -2.652 1 89.25 40 LEU B CA 1
ATOM 1402 C C . LEU B 1 40 ? -24.062 9.57 -2.84 1 89.25 40 LEU B C 1
ATOM 1404 O O . LEU B 1 40 ? -24.531 9.383 -3.969 1 89.25 40 LEU B O 1
ATOM 1408 N N . ASP B 1 41 ? -24.688 9.523 -1.702 1 89.25 41 ASP B N 1
ATOM 1409 C CA . ASP B 1 41 ? -26.141 9.414 -1.752 1 89.25 41 ASP B CA 1
ATOM 1410 C C . ASP B 1 41 ? -26.781 10.781 -2.016 1 89.25 41 ASP B C 1
ATOM 1412 O O . ASP B 1 41 ? -26.719 11.672 -1.169 1 89.25 41 ASP B O 1
ATOM 1416 N N . ARG B 1 42 ? -27.375 10.891 -3.123 1 88 42 ARG B N 1
ATOM 1417 C CA . ARG B 1 42 ? -27.906 12.18 -3.561 1 88 42 ARG B CA 1
ATOM 1418 C C . ARG B 1 42 ? -29.062 12.633 -2.664 1 88 42 ARG B C 1
ATOM 1420 O O . ARG B 1 42 ? -29.281 13.828 -2.479 1 88 42 ARG B O 1
ATOM 1427 N N . GLU B 1 43 ? -29.781 11.742 -2.191 1 88.62 43 GLU B N 1
ATOM 1428 C CA . GLU B 1 43 ? -30.938 12.078 -1.36 1 88.62 43 GLU B CA 1
ATOM 1429 C C . GLU B 1 43 ? -30.484 12.586 0.011 1 88.62 43 GLU B C 1
ATOM 1431 O O . GLU B 1 43 ? -30.984 13.609 0.487 1 88.62 43 GLU B O 1
ATOM 1436 N N . SER B 1 44 ? -29.578 11.984 0.655 1 89.56 44 SER B N 1
ATOM 1437 C CA . SER B 1 44 ? -29.156 12.32 2.01 1 89.56 44 SER B CA 1
ATOM 1438 C C . SER B 1 44 ? -27.922 13.227 1.999 1 89.56 44 SER B C 1
ATOM 1440 O O . SER B 1 44 ? -27.625 13.875 3 1 89.56 44 SER B O 1
ATOM 1442 N N . GLY B 1 45 ? -27.266 13.203 0.841 1 90.31 45 GLY B N 1
ATOM 1443 C CA . GLY B 1 45 ? -26.031 13.969 0.743 1 90.31 45 GLY B CA 1
ATOM 1444 C C . GLY B 1 45 ? -24.875 13.328 1.472 1 90.31 45 GLY B C 1
ATOM 1445 O O . GLY B 1 45 ? -23.859 13.977 1.723 1 90.31 45 GLY B O 1
ATOM 1446 N N . GLU B 1 46 ? -25.078 12.031 1.91 1 88.75 46 GLU B N 1
ATOM 1447 C CA . GLU B 1 46 ? -24.047 11.336 2.67 1 88.75 46 GLU B CA 1
ATOM 1448 C C . GLU B 1 46 ? -23.312 10.32 1.803 1 88.75 46 GLU B C 1
ATOM 1450 O O . GLU B 1 46 ? -23.891 9.789 0.845 1 88.75 46 GLU B O 1
ATOM 1455 N N . TRP B 1 47 ? -22.125 10.273 2.133 1 90.12 47 TRP B N 1
ATOM 1456 C CA . TRP B 1 47 ? -21.344 9.227 1.487 1 90.12 47 TRP B CA 1
ATOM 1457 C C . TRP B 1 47 ? -21.672 7.855 2.074 1 90.12 47 TRP B C 1
ATOM 1459 O O . TRP B 1 47 ? -21.766 7.703 3.295 1 90.12 47 TRP B O 1
ATOM 1469 N N . ARG B 1 48 ? -21.953 6.941 1.078 1 89.94 48 ARG B N 1
ATOM 1470 C CA . ARG B 1 48 ? -22.25 5.582 1.523 1 89.94 48 ARG B CA 1
ATOM 1471 C C . ARG B 1 48 ? -21.422 4.562 0.751 1 89.94 48 ARG B C 1
ATOM 1473 O O . ARG B 1 48 ? -20.906 4.863 -0.327 1 89.94 48 ARG B O 1
ATOM 1480 N N . ASP B 1 49 ? -21.406 3.342 1.411 1 90.56 49 ASP B N 1
ATOM 1481 C CA . ASP B 1 49 ? -20.703 2.254 0.741 1 90.56 49 ASP B CA 1
ATOM 1482 C C . ASP B 1 49 ? -21.484 1.759 -0.473 1 90.56 49 ASP B C 1
ATOM 1484 O O . ASP B 1 49 ? -22.688 1.511 -0.383 1 90.56 49 ASP B O 1
ATOM 1488 N N . GLY B 1 50 ? -20.812 1.701 -1.656 1 91.44 50 GLY B N 1
ATOM 1489 C CA . GLY B 1 50 ? -21.375 1.056 -2.832 1 91.44 50 GLY B CA 1
ATOM 1490 C C . GLY B 1 50 ? -21.125 -0.441 -2.863 1 91.44 50 GLY B C 1
ATOM 1491 O O . GLY B 1 50 ? -20.812 -1.046 -1.837 1 91.44 50 GLY B O 1
ATOM 1492 N N . ASP B 1 51 ? -21.344 -1.058 -4.07 1 93.12 51 ASP B N 1
ATOM 1493 C CA . ASP B 1 51 ? -21.109 -2.486 -4.25 1 93.12 51 ASP B CA 1
ATOM 1494 C C . ASP B 1 51 ? -19.609 -2.799 -4.238 1 93.12 51 ASP B C 1
ATOM 1496 O O . ASP B 1 51 ? -18.828 -2.154 -4.941 1 93.12 51 ASP B O 1
ATOM 1500 N N . PRO B 1 52 ? -19.297 -3.807 -3.465 1 94.5 52 PRO B N 1
ATOM 1501 C CA . PRO B 1 52 ? -17.875 -4.148 -3.426 1 94.5 52 PRO B CA 1
ATOM 1502 C C . PRO B 1 52 ? -17.375 -4.789 -4.723 1 94.5 52 PRO B C 1
ATOM 1504 O O . PRO B 1 52 ? -18.125 -5.539 -5.363 1 94.5 52 PRO B O 1
ATOM 1507 N N . LEU B 1 53 ? -16.234 -4.449 -5.082 1 94.5 53 LEU B N 1
ATOM 1508 C CA . LEU B 1 53 ? -15.469 -5.133 -6.117 1 94.5 53 LEU B CA 1
ATOM 1509 C C . LEU B 1 53 ? -14.578 -6.211 -5.512 1 94.5 53 LEU B C 1
ATOM 1511 O O . LEU B 1 53 ? -13.773 -5.926 -4.613 1 94.5 53 LEU B O 1
ATOM 1515 N N . PHE B 1 54 ? -14.75 -7.422 -6.008 1 96.56 54 PHE B N 1
ATOM 1516 C CA . PHE B 1 54 ? -13.914 -8.523 -5.547 1 96.56 54 PHE B CA 1
ATOM 1517 C C . PHE B 1 54 ? -12.82 -8.836 -6.562 1 96.56 54 PHE B C 1
ATOM 1519 O O . PHE B 1 54 ? -13.109 -9.164 -7.711 1 96.56 54 PHE B O 1
ATOM 1526 N N . LEU B 1 55 ? -11.57 -8.742 -6.098 1 97.25 55 LEU B N 1
ATOM 1527 C CA . LEU B 1 55 ? -10.438 -8.984 -6.984 1 97.25 55 LEU B CA 1
ATOM 1528 C C . LEU B 1 55 ? -9.609 -10.172 -6.492 1 97.25 55 LEU B C 1
ATOM 1530 O O . LEU B 1 55 ? -9.117 -10.164 -5.363 1 97.25 55 LEU B O 1
ATOM 1534 N N . ARG B 1 56 ? -9.469 -11.117 -7.324 1 97.44 56 ARG B N 1
ATOM 1535 C CA . ARG B 1 56 ? -8.562 -12.219 -7.023 1 97.44 56 ARG B CA 1
ATOM 1536 C C . ARG B 1 56 ? -7.109 -11.797 -7.219 1 97.44 56 ARG B C 1
ATOM 1538 O O . ARG B 1 56 ? -6.762 -11.203 -8.242 1 97.44 56 ARG B O 1
ATOM 1545 N N . CYS B 1 57 ? -6.277 -12.172 -6.238 1 98.44 57 CYS B N 1
ATOM 1546 C CA . CYS B 1 57 ? -4.883 -11.75 -6.234 1 98.44 57 CYS B CA 1
ATOM 1547 C C . CYS B 1 57 ? -3.949 -12.938 -6.055 1 98.44 57 CYS B C 1
ATOM 1549 O O . CYS B 1 57 ? -4.293 -13.906 -5.375 1 98.44 57 CYS B O 1
ATOM 1551 N N . THR B 1 58 ? -2.812 -12.797 -6.648 1 98.38 58 THR B N 1
ATOM 1552 C CA . THR B 1 58 ? -1.766 -13.805 -6.516 1 98.38 58 THR B CA 1
ATOM 1553 C C . THR B 1 58 ? -0.438 -13.156 -6.133 1 98.38 58 THR B C 1
ATOM 1555 O O . THR B 1 58 ? -0.065 -12.117 -6.691 1 98.38 58 THR B O 1
ATOM 1558 N N . LEU B 1 59 ? 0.21 -13.719 -5.137 1 98.69 59 LEU B N 1
ATOM 1559 C CA . LEU B 1 59 ? 1.521 -13.266 -4.684 1 98.69 59 LEU B CA 1
ATOM 1560 C C . LEU B 1 59 ? 2.502 -14.43 -4.613 1 98.69 59 LEU B C 1
ATOM 1562 O O . LEU B 1 59 ? 2.143 -15.523 -4.172 1 98.69 59 LEU B O 1
ATOM 1566 N N . TRP B 1 60 ? 3.711 -14.133 -5.031 1 98.25 60 TRP B N 1
ATOM 1567 C CA . TRP B 1 60 ? 4.652 -15.234 -5.203 1 98.25 60 TRP B CA 1
ATOM 1568 C C . TRP B 1 60 ? 5.828 -15.102 -4.242 1 98.25 60 TRP B C 1
ATOM 1570 O O . TRP B 1 60 ? 6.043 -14.039 -3.658 1 98.25 60 TRP B O 1
ATOM 1580 N N . LYS B 1 61 ? 6.555 -16.25 -3.994 1 97.19 61 LYS B N 1
ATOM 1581 C CA . LYS B 1 61 ? 7.852 -16.328 -3.326 1 97.19 61 LYS B CA 1
ATOM 1582 C C . LYS B 1 61 ? 7.734 -15.945 -1.852 1 97.19 61 LYS B C 1
ATOM 1584 O O . LYS B 1 61 ? 6.762 -16.312 -1.188 1 97.19 61 LYS B O 1
ATOM 1589 N N . GLN B 1 62 ? 8.781 -15.43 -1.32 1 97 62 GLN B N 1
ATOM 1590 C CA . GLN B 1 62 ? 8.852 -15.156 0.11 1 97 62 GLN B CA 1
ATOM 1591 C C . GLN B 1 62 ? 7.727 -14.227 0.548 1 97 62 GLN B C 1
ATOM 1593 O O . GLN B 1 62 ? 7.215 -14.336 1.665 1 97 62 GLN B O 1
ATOM 1598 N N . ALA B 1 63 ? 7.41 -13.336 -0.329 1 97.81 63 ALA B N 1
ATOM 1599 C CA . ALA B 1 63 ? 6.332 -12.414 -0.002 1 97.81 63 ALA B CA 1
ATOM 1600 C C . ALA B 1 63 ? 5.023 -13.156 0.256 1 97.81 63 ALA B C 1
ATOM 1602 O O . ALA B 1 63 ? 4.211 -12.734 1.08 1 97.81 63 ALA B O 1
ATOM 1603 N N . ALA B 1 64 ? 4.828 -14.203 -0.492 1 98.62 64 ALA B N 1
ATOM 1604 C CA . ALA B 1 64 ? 3.646 -15.039 -0.284 1 98.62 64 ALA B CA 1
ATOM 1605 C C . ALA B 1 64 ? 3.617 -15.609 1.132 1 98.62 64 ALA B C 1
ATOM 1607 O O . ALA B 1 64 ? 2.57 -15.617 1.783 1 98.62 64 ALA B O 1
ATOM 1608 N N . GLU B 1 65 ? 4.672 -16.047 1.568 1 98.31 65 GLU B N 1
ATOM 1609 C CA . GLU B 1 65 ? 4.789 -16.562 2.926 1 98.31 65 GLU B CA 1
ATOM 1610 C C . GLU B 1 65 ? 4.613 -15.461 3.963 1 98.31 65 GLU B C 1
ATOM 1612 O O . GLU B 1 65 ? 3.934 -15.656 4.973 1 98.31 65 GLU B O 1
ATOM 1617 N N . ASN B 1 66 ? 5.27 -14.375 3.74 1 98.44 66 ASN B N 1
ATOM 1618 C CA . ASN B 1 66 ? 5.113 -13.227 4.629 1 98.44 66 ASN B CA 1
ATOM 1619 C C . ASN B 1 66 ? 3.646 -12.836 4.781 1 98.44 66 ASN B C 1
ATOM 1621 O O . ASN B 1 66 ? 3.191 -12.547 5.891 1 98.44 66 ASN B O 1
ATOM 1625 N N . LEU B 1 67 ? 2.965 -12.797 3.668 1 98.5 67 LEU B N 1
ATOM 1626 C CA . LEU B 1 67 ? 1.551 -12.445 3.648 1 98.5 67 LEU B CA 1
ATOM 1627 C C . LEU B 1 67 ? 0.74 -13.391 4.527 1 98.5 67 LEU B C 1
ATOM 1629 O O . LEU B 1 67 ? -0.063 -12.945 5.352 1 98.5 67 LEU B O 1
ATOM 1633 N N . THR B 1 68 ? 0.948 -14.609 4.316 1 98.44 68 THR B N 1
ATOM 1634 C CA . THR B 1 68 ? 0.175 -15.625 5.02 1 98.44 68 THR B CA 1
ATOM 1635 C C . THR B 1 68 ? 0.462 -15.586 6.52 1 98.44 68 THR B C 1
ATOM 1637 O O . THR B 1 68 ? -0.429 -15.836 7.332 1 98.44 68 THR B O 1
ATOM 1640 N N . GLU B 1 69 ? 1.582 -15.219 6.859 1 97.69 69 GLU B N 1
ATOM 1641 C CA . GLU B 1 69 ? 1.974 -15.109 8.266 1 97.69 69 GLU B CA 1
ATOM 1642 C C . GLU B 1 69 ? 1.414 -13.836 8.898 1 97.69 69 GLU B C 1
ATOM 1644 O O . GLU B 1 69 ? 1.204 -13.781 10.109 1 97.69 69 GLU B O 1
ATOM 1649 N N . SER B 1 70 ? 1.133 -12.898 8.102 1 98.56 70 SER B N 1
ATOM 1650 C CA . SER B 1 70 ? 0.892 -11.562 8.625 1 98.56 70 SER B CA 1
ATOM 1651 C C . SER B 1 70 ? -0.595 -11.219 8.617 1 98.56 70 SER B C 1
ATOM 1653 O O . SER B 1 70 ? -1.083 -1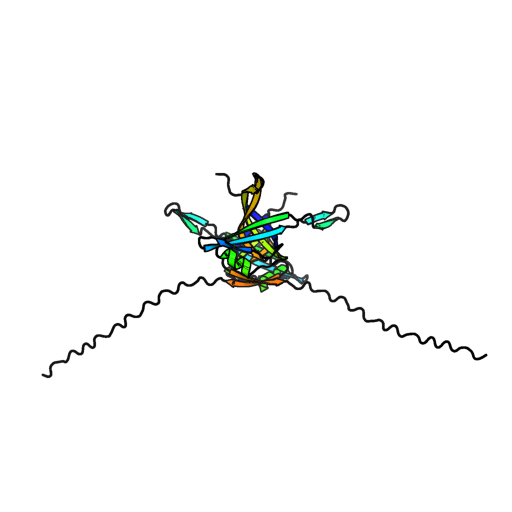0.508 9.5 1 98.56 70 SER B O 1
ATOM 1655 N N . LEU B 1 71 ? -1.288 -11.656 7.578 1 98.56 71 LEU B N 1
ATOM 1656 C CA . LEU B 1 71 ? -2.627 -11.133 7.328 1 98.56 71 LEU B CA 1
ATOM 1657 C C . LEU B 1 71 ? -3.676 -12.227 7.461 1 98.56 71 LEU B C 1
ATOM 1659 O O . LEU B 1 71 ? -3.439 -13.367 7.059 1 98.56 71 LEU B O 1
ATOM 1663 N N . THR B 1 72 ? -4.812 -11.852 7.922 1 98.31 72 THR B N 1
ATOM 1664 C CA . THR B 1 72 ? -5.949 -12.758 8.062 1 98.31 72 THR B CA 1
ATOM 1665 C C . THR B 1 72 ? -7.211 -12.133 7.477 1 98.31 72 THR B C 1
ATOM 1667 O O . THR B 1 72 ? -7.223 -10.945 7.129 1 98.31 72 THR B O 1
ATOM 1670 N N . ARG B 1 73 ? -8.172 -12.914 7.395 1 98.12 73 ARG B N 1
ATOM 1671 C CA . ARG B 1 73 ? -9.469 -12.445 6.926 1 98.12 73 ARG B CA 1
ATOM 1672 C C . ARG B 1 73 ? -9.867 -11.148 7.609 1 98.12 73 ARG B C 1
ATOM 1674 O O . ARG B 1 73 ? -9.703 -11 8.82 1 98.12 73 ARG B O 1
ATOM 1681 N N . GLY B 1 74 ? -10.328 -10.203 6.793 1 97.75 74 GLY B N 1
ATOM 1682 C CA . GLY B 1 74 ? -10.867 -8.969 7.34 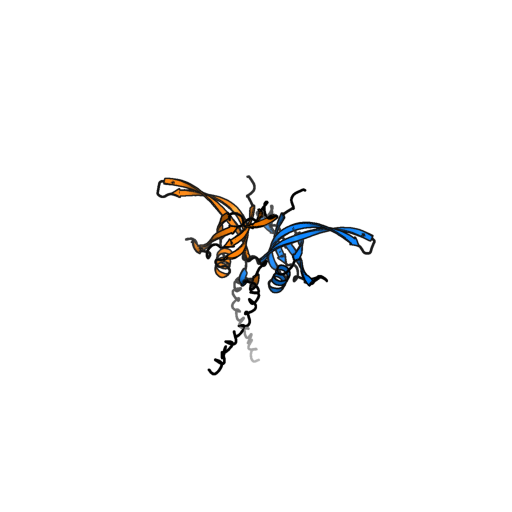1 97.75 74 GLY B CA 1
ATOM 1683 C C . GLY B 1 74 ? -9.844 -7.859 7.438 1 97.75 74 GLY B C 1
ATOM 1684 O O . GLY B 1 74 ? -10.195 -6.691 7.621 1 97.75 74 GLY B O 1
ATOM 1685 N N . THR B 1 75 ? -8.578 -8.203 7.336 1 98.12 75 THR B N 1
ATOM 1686 C CA . THR B 1 75 ? -7.531 -7.184 7.438 1 98.12 75 THR B CA 1
ATOM 1687 C C . THR B 1 75 ? -7.602 -6.219 6.262 1 98.12 75 THR B C 1
ATOM 1689 O O . THR B 1 75 ? -7.727 -6.641 5.109 1 98.12 75 THR B O 1
ATOM 1692 N N . ARG B 1 76 ? -7.621 -4.891 6.527 1 98.44 76 ARG B N 1
ATOM 1693 C CA . ARG B 1 76 ? -7.531 -3.873 5.488 1 98.44 76 ARG B CA 1
ATOM 1694 C C . ARG B 1 76 ? -6.125 -3.812 4.898 1 98.44 76 ARG B C 1
ATOM 1696 O O . ARG B 1 76 ? -5.137 -3.826 5.633 1 98.44 76 ARG B O 1
ATOM 1703 N N . VAL B 1 77 ? -6.035 -3.764 3.545 1 98.81 77 VAL B N 1
ATOM 1704 C CA . VAL B 1 77 ? -4.734 -3.863 2.891 1 98.81 77 VAL B CA 1
ATOM 1705 C C . VAL B 1 77 ? -4.656 -2.861 1.74 1 98.81 77 VAL B C 1
ATOM 1707 O O . VAL B 1 77 ? -5.684 -2.379 1.259 1 98.81 77 VAL B O 1
ATOM 1710 N N . ILE B 1 78 ? -3.432 -2.473 1.347 1 98.75 78 ILE B N 1
ATOM 1711 C CA . ILE B 1 78 ? -3.07 -1.81 0.099 1 98.75 78 ILE B CA 1
ATOM 1712 C C . ILE B 1 78 ? -2.305 -2.781 -0.798 1 98.75 78 ILE B C 1
ATOM 1714 O O . ILE B 1 78 ? -1.306 -3.369 -0.377 1 98.75 78 ILE B O 1
ATOM 1718 N N . VAL B 1 79 ? -2.76 -2.982 -1.994 1 98.75 79 VAL B N 1
ATOM 1719 C CA . VAL B 1 79 ? -2.18 -3.951 -2.918 1 98.75 79 VAL B CA 1
ATOM 1720 C C . VAL B 1 79 ? -1.858 -3.271 -4.246 1 98.75 79 VAL B C 1
ATOM 1722 O O . VAL B 1 79 ? -2.709 -2.59 -4.824 1 98.75 79 VAL B O 1
ATOM 1725 N N . GLN B 1 80 ? -0.663 -3.355 -4.688 1 98.44 80 GLN B N 1
ATOM 1726 C CA . GLN B 1 80 ? -0.281 -2.906 -6.023 1 98.44 80 GLN B CA 1
ATOM 1727 C C . GLN B 1 80 ? 0.179 -4.078 -6.887 1 98.44 80 GLN B C 1
ATOM 1729 O O . GLN B 1 80 ? 0.915 -4.949 -6.418 1 98.44 80 GLN B O 1
ATOM 1734 N N . GLY B 1 81 ? -0.271 -4.094 -8.102 1 98 81 GLY B N 1
ATOM 1735 C CA . GLY B 1 81 ? 0.112 -5.152 -9.023 1 98 81 GLY B CA 1
ATOM 1736 C C . GLY B 1 81 ? -0.338 -4.895 -10.445 1 98 81 GLY B C 1
ATOM 1737 O O . GLY B 1 81 ? -0.641 -3.756 -10.812 1 98 81 GLY B O 1
ATOM 1738 N N . ARG B 1 82 ? -0.234 -5.953 -11.234 1 97.31 82 ARG B N 1
ATOM 1739 C CA . ARG B 1 82 ? -0.59 -5.902 -12.648 1 97.31 82 ARG B CA 1
ATOM 1740 C C . ARG B 1 82 ? -1.776 -6.816 -12.945 1 97.31 82 ARG B C 1
ATOM 1742 O O . ARG B 1 82 ? -1.818 -7.957 -12.484 1 97.31 82 ARG B O 1
ATOM 1749 N N . LEU B 1 83 ? -2.701 -6.27 -13.766 1 96.19 83 LEU B N 1
ATOM 1750 C CA . LEU B 1 83 ? -3.846 -7.082 -14.164 1 96.19 83 LEU B CA 1
ATOM 1751 C C . LEU B 1 83 ? -3.441 -8.109 -15.211 1 96.19 83 LEU B C 1
ATOM 1753 O O . LEU B 1 83 ? -2.721 -7.785 -16.156 1 96.19 83 LEU B O 1
ATOM 1757 N N . LYS B 1 84 ? -3.873 -9.258 -15 1 94.38 84 LYS B N 1
ATOM 1758 C CA . LYS B 1 84 ? -3.666 -10.344 -15.953 1 94.38 84 LYS B CA 1
ATOM 1759 C C . LYS B 1 84 ? -4.977 -11.062 -16.25 1 94.38 84 LYS B C 1
ATOM 1761 O O . LYS B 1 84 ? -5.793 -11.281 -15.359 1 94.38 84 LYS B O 1
ATOM 1766 N N . GLN B 1 85 ? -5.066 -11.32 -17.531 1 92 85 GLN B N 1
ATOM 1767 C CA . GLN B 1 85 ? -6.199 -12.148 -17.938 1 92 85 GLN B CA 1
ATOM 1768 C C . GLN B 1 85 ? -5.797 -13.617 -18.047 1 92 85 GLN B C 1
ATOM 1770 O O . GLN B 1 85 ? -4.762 -13.945 -18.625 1 92 85 GLN B O 1
ATOM 1775 N N . ARG B 1 86 ? -6.5 -14.398 -17.375 1 88.25 86 ARG B N 1
ATOM 1776 C CA . ARG B 1 86 ? -6.285 -15.844 -17.469 1 88.25 86 ARG B CA 1
ATOM 1777 C C . ARG B 1 86 ? -7.516 -16.547 -18.031 1 88.25 86 ARG B C 1
ATOM 1779 O O . ARG B 1 86 ? -8.648 -16.188 -17.688 1 88.25 86 ARG B O 1
ATOM 1786 N N . SER B 1 87 ? -7.219 -17.438 -18.938 1 89.94 87 SER B N 1
ATOM 1787 C CA . SER B 1 87 ? -8.297 -18.25 -19.516 1 89.94 87 SER B CA 1
ATOM 1788 C C . SER B 1 87 ? -8.156 -19.719 -19.125 1 89.94 87 SER B C 1
ATOM 1790 O O . SER B 1 87 ? -7.043 -20.234 -19.047 1 89.94 87 SER B O 1
ATOM 1792 N N . PHE B 1 88 ? -9.336 -20.234 -18.75 1 84.81 88 PHE B N 1
ATOM 1793 C CA . PHE B 1 88 ? -9.32 -21.672 -18.469 1 84.81 88 PHE B CA 1
ATOM 1794 C C . PHE B 1 88 ? -10.617 -22.328 -18.938 1 84.81 88 PHE B C 1
ATOM 1796 O O . PHE B 1 88 ? -11.586 -21.625 -19.25 1 84.81 88 PHE B O 1
ATOM 1803 N N . GLU B 1 89 ? -10.477 -23.578 -19.188 1 88.12 89 GLU B N 1
ATOM 1804 C CA . GLU B 1 89 ? -11.625 -24.359 -19.641 1 88.12 89 GLU B CA 1
ATOM 1805 C C . GLU B 1 89 ? -12.297 -25.094 -18.484 1 88.12 89 GLU B C 1
ATOM 1807 O O . GLU B 1 89 ? -11.625 -25.703 -17.641 1 88.12 89 GLU B O 1
ATOM 1812 N N . THR B 1 90 ? -13.664 -24.922 -18.406 1 86.12 90 THR B N 1
ATOM 1813 C CA . THR B 1 90 ? -14.422 -25.641 -17.391 1 86.12 90 THR B CA 1
ATOM 1814 C C . THR B 1 90 ? -14.562 -27.125 -17.766 1 86.12 90 THR B C 1
ATOM 1816 O O . THR B 1 90 ? -14.211 -27.516 -18.875 1 86.12 90 THR B O 1
ATOM 1819 N N . LYS B 1 91 ? -14.898 -27.922 -16.703 1 87.19 91 LYS B N 1
ATOM 1820 C CA . LYS B 1 91 ? -15.125 -29.359 -16.938 1 87.19 91 LYS B CA 1
ATOM 1821 C C . LYS B 1 91 ? -16.109 -29.578 -18.078 1 87.19 91 LYS B C 1
ATOM 1823 O O . LYS B 1 91 ? -16.047 -30.609 -18.766 1 87.19 91 LYS B O 1
ATOM 1828 N N . GLU B 1 92 ? -16.938 -28.641 -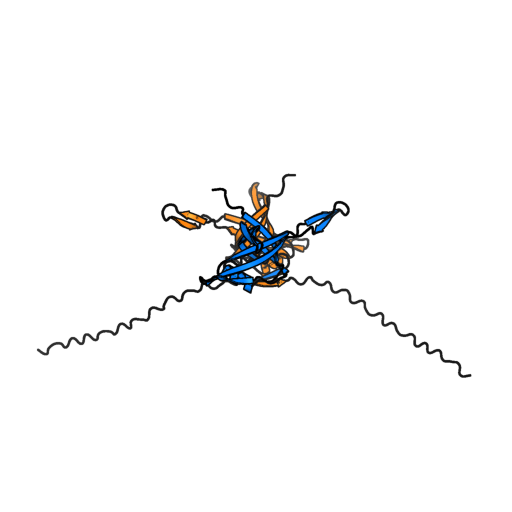18.297 1 88.94 92 GLU B N 1
ATOM 1829 C CA . GLU B 1 92 ? -17.984 -28.734 -19.312 1 88.94 92 GLU B CA 1
ATOM 1830 C C . GLU B 1 92 ? -17.469 -28.281 -20.672 1 88.94 92 GLU B C 1
ATOM 1832 O O . GLU B 1 92 ? -18.219 -28.25 -21.656 1 88.94 92 GLU B O 1
ATOM 1837 N N . GLY B 1 93 ? -16.203 -27.875 -20.703 1 88 93 GLY B N 1
ATOM 1838 C CA . GLY B 1 93 ? -15.594 -27.5 -21.969 1 88 93 GLY B CA 1
ATOM 1839 C C . GLY B 1 93 ? -15.742 -26.031 -22.281 1 88 93 GLY B C 1
ATOM 1840 O O . GLY B 1 93 ? -15.453 -25.594 -23.406 1 88 93 GLY B O 1
ATOM 1841 N N . GLU B 1 94 ? -16.297 -25.281 -21.359 1 88.81 94 GLU B N 1
ATOM 1842 C CA . GLU B 1 94 ? -16.469 -23.859 -21.594 1 88.81 94 GLU B CA 1
ATOM 1843 C C . GLU B 1 94 ? -15.227 -23.078 -21.203 1 88.81 94 GLU B C 1
ATOM 1845 O O . GLU B 1 94 ? -14.672 -23.281 -20.109 1 88.81 94 GLU B O 1
ATOM 1850 N N . LYS B 1 95 ? -14.867 -22.234 -22.141 1 89.62 95 LYS B N 1
ATOM 1851 C CA . LYS B 1 95 ? -13.719 -21.359 -21.875 1 89.62 95 LYS B CA 1
ATOM 1852 C C . LYS B 1 95 ? -14.125 -20.172 -21.016 1 89.62 95 LYS B C 1
ATOM 1854 O O . LYS B 1 95 ? -15.07 -19.453 -21.344 1 89.62 95 LYS B O 1
ATOM 1859 N N . ARG B 1 96 ? -13.438 -20.109 -19.828 1 89.12 96 ARG B N 1
ATOM 1860 C CA . ARG B 1 96 ? -13.695 -18.969 -18.969 1 89.12 96 ARG B CA 1
ATOM 1861 C C . ARG B 1 96 ? -12.445 -18.109 -18.828 1 89.12 96 ARG B C 1
ATOM 1863 O O . ARG B 1 96 ? -11.328 -18.625 -18.812 1 89.12 96 ARG B O 1
ATOM 1870 N N . THR B 1 97 ? -12.758 -16.766 -18.969 1 90.62 97 THR B N 1
ATOM 1871 C CA . THR B 1 97 ? -11.672 -15.805 -18.781 1 90.62 97 THR B CA 1
ATOM 1872 C C . THR B 1 97 ? -11.836 -15.047 -17.469 1 90.62 97 THR B C 1
ATOM 1874 O O . THR B 1 97 ? -12.93 -14.578 -17.141 1 90.62 97 THR B O 1
ATOM 1877 N N . VAL B 1 98 ? -10.75 -15.148 -16.688 1 90.5 98 VAL B N 1
ATOM 1878 C CA . VAL B 1 98 ? -10.805 -14.438 -15.414 1 90.5 98 VAL B CA 1
ATOM 1879 C C . VAL B 1 98 ? -9.703 -13.391 -15.359 1 90.5 98 VAL B C 1
ATOM 1881 O O . VAL B 1 98 ? -8.617 -13.594 -15.914 1 90.5 98 VAL B O 1
ATOM 1884 N N . VAL B 1 99 ? -10.07 -12.227 -14.781 1 92.94 99 VAL B N 1
ATOM 1885 C CA . VAL B 1 99 ? -9.078 -11.188 -14.531 1 92.94 99 VAL B CA 1
ATOM 1886 C C . VAL B 1 99 ? -8.57 -11.289 -13.094 1 92.94 99 VAL B C 1
ATOM 1888 O O . VAL B 1 99 ? -9.367 -11.367 -12.148 1 92.94 99 VAL B O 1
ATOM 1891 N N . GLU B 1 100 ? -7.273 -11.32 -12.992 1 96 100 GLU B N 1
ATOM 1892 C CA . GLU B 1 100 ? -6.637 -11.398 -11.68 1 96 100 GLU B CA 1
ATOM 1893 C C . GLU B 1 100 ? -5.551 -10.336 -11.523 1 96 100 GLU B C 1
ATOM 1895 O O . GLU B 1 100 ? -5.09 -9.766 -12.516 1 96 100 GLU B O 1
ATOM 1900 N N . LEU B 1 101 ? -5.25 -10.086 -10.336 1 97.69 101 LEU B N 1
ATOM 1901 C CA . LEU B 1 101 ? -4.148 -9.18 -10.047 1 97.69 101 LEU B CA 1
ATOM 1902 C C . LEU B 1 101 ? -2.891 -9.953 -9.664 1 97.69 101 LEU B C 1
ATOM 1904 O O . LEU B 1 101 ? -2.883 -10.695 -8.68 1 97.69 101 LEU B O 1
ATOM 1908 N N . ASP B 1 102 ? -1.91 -9.883 -10.508 1 98 102 ASP B N 1
ATOM 1909 C CA . ASP B 1 102 ? -0.574 -10.344 -10.148 1 98 102 ASP B CA 1
ATOM 1910 C C . ASP B 1 102 ? 0.147 -9.32 -9.281 1 98 102 ASP B C 1
ATOM 1912 O O . ASP B 1 102 ? 0.587 -8.281 -9.766 1 98 102 ASP B O 1
ATOM 1916 N N . VAL B 1 103 ? 0.312 -9.656 -7.98 1 98.56 103 VAL B N 1
ATOM 1917 C CA . VAL B 1 103 ? 0.651 -8.664 -6.965 1 98.56 103 VAL B CA 1
ATOM 1918 C C . VAL B 1 103 ? 2.166 -8.484 -6.91 1 98.56 103 VAL B C 1
ATOM 1920 O O . VAL B 1 103 ? 2.916 -9.461 -6.879 1 98.56 103 VAL B O 1
ATOM 1923 N N . ASP B 1 104 ? 2.592 -7.223 -6.898 1 97.5 104 ASP B N 1
ATOM 1924 C CA . ASP B 1 104 ? 3.992 -6.867 -6.691 1 97.5 104 ASP B CA 1
ATOM 1925 C C . ASP B 1 104 ? 4.262 -6.516 -5.23 1 97.5 104 ASP B C 1
ATOM 1927 O O . ASP B 1 104 ? 5.305 -6.879 -4.68 1 97.5 104 ASP B O 1
ATOM 1931 N N . GLU B 1 105 ? 3.357 -5.727 -4.676 1 98.19 105 GLU B N 1
ATOM 1932 C CA . GLU B 1 105 ? 3.516 -5.207 -3.322 1 98.19 105 GLU B CA 1
ATOM 1933 C C . GLU B 1 105 ? 2.193 -5.234 -2.561 1 98.19 105 GLU B C 1
ATOM 1935 O O . GLU B 1 105 ? 1.146 -4.887 -3.113 1 98.19 105 GLU B O 1
ATOM 1940 N N . ILE B 1 106 ? 2.256 -5.617 -1.265 1 98.81 106 ILE B N 1
ATOM 1941 C CA . ILE B 1 106 ? 1.075 -5.59 -0.408 1 98.81 106 ILE B CA 1
ATOM 1942 C C . ILE B 1 106 ? 1.482 -5.227 1.019 1 98.81 106 ILE B C 1
ATOM 1944 O O . ILE B 1 106 ? 2.58 -5.57 1.464 1 98.81 106 ILE B O 1
ATOM 1948 N N . GLY B 1 107 ? 0.618 -4.57 1.73 1 98.69 107 GLY B N 1
ATOM 1949 C CA . GLY B 1 107 ? 0.807 -4.281 3.145 1 98.69 107 GLY B CA 1
ATOM 1950 C C . GLY B 1 107 ? -0.491 -3.992 3.873 1 98.69 107 GLY B C 1
ATOM 1951 O O . GLY B 1 107 ? -1.453 -3.512 3.271 1 98.69 107 GLY B O 1
ATOM 1952 N N . PRO B 1 108 ? -0.484 -4.328 5.16 1 98.81 108 PRO B N 1
ATOM 1953 C CA . PRO B 1 108 ? -1.64 -3.904 5.957 1 98.81 108 PRO B CA 1
ATOM 1954 C C . PRO B 1 108 ? -1.776 -2.387 6.031 1 98.81 108 PRO B C 1
ATOM 1956 O O . PRO B 1 108 ? -0.788 -1.684 6.258 1 98.81 108 PRO B O 1
ATOM 1959 N N . SER B 1 109 ? -2.994 -1.896 5.863 1 98.62 109 SER B N 1
ATOM 1960 C CA . SER B 1 109 ? -3.246 -0.465 6 1 98.62 109 SER B CA 1
ATOM 1961 C C . SER B 1 109 ? -3.166 -0.026 7.457 1 98.62 109 SER B C 1
ATOM 1963 O O . SER B 1 109 ? -3.662 -0.721 8.352 1 98.62 109 SER B O 1
ATOM 1965 N N . LEU B 1 110 ? -2.666 1.148 7.664 1 98.5 110 LEU B N 1
ATOM 1966 C CA . LEU B 1 110 ? -2.555 1.688 9.016 1 98.5 110 LEU B CA 1
ATOM 1967 C C . LEU B 1 110 ? -3.66 2.703 9.289 1 98.5 110 LEU B C 1
ATOM 1969 O O . LEU B 1 110 ? -3.658 3.365 10.328 1 98.5 110 LEU B O 1
ATOM 1973 N N . ARG B 1 111 ? -4.539 2.787 8.414 1 97.44 111 ARG B N 1
ATOM 1974 C CA . ARG B 1 111 ? -5.625 3.74 8.594 1 97.44 111 ARG B CA 1
ATOM 1975 C C . ARG B 1 111 ? -6.375 3.479 9.898 1 97.44 111 ARG B C 1
ATOM 1977 O O . ARG B 1 111 ? -6.684 4.41 10.641 1 97.44 111 ARG B O 1
ATOM 1984 N N . TYR B 1 112 ? -6.637 2.213 10.195 1 96.88 112 TYR B N 1
ATOM 1985 C CA . TYR B 1 112 ? -7.422 1.852 11.367 1 96.88 112 TYR B CA 1
ATOM 1986 C C . TYR B 1 112 ? -6.691 0.818 12.219 1 96.88 112 TYR B C 1
ATOM 1988 O O . TYR B 1 112 ? -7.316 0.059 12.961 1 96.88 112 TYR B O 1
ATOM 1996 N N . ALA B 1 113 ? -5.418 0.722 12.07 1 97.94 113 ALA B N 1
ATOM 1997 C CA . ALA B 1 113 ? -4.652 -0.293 12.789 1 97.94 113 ALA B CA 1
ATOM 1998 C C . ALA B 1 113 ? -3.199 0.137 12.961 1 97.94 113 ALA B C 1
ATOM 2000 O O . ALA B 1 113 ? -2.73 1.049 12.273 1 97.94 113 ALA B O 1
ATOM 2001 N N . THR B 1 114 ? -2.545 -0.482 13.883 1 98.25 114 THR B N 1
ATOM 2002 C CA . THR B 1 114 ? -1.092 -0.423 14 1 98.25 114 THR B CA 1
ATOM 2003 C C . THR B 1 114 ? -0.459 -1.743 13.562 1 98.25 114 THR B C 1
ATOM 2005 O O . THR B 1 114 ? -1.162 -2.732 13.344 1 98.25 114 THR B O 1
ATOM 2008 N N . ALA B 1 115 ? 0.809 -1.646 13.336 1 98.19 115 ALA B N 1
ATOM 2009 C CA . ALA B 1 115 ? 1.523 -2.867 12.969 1 98.19 115 ALA B CA 1
ATOM 2010 C C . ALA B 1 115 ? 2.912 -2.896 13.602 1 98.19 115 ALA B C 1
ATOM 2012 O O . ALA B 1 115 ? 3.582 -1.865 13.695 1 98.19 115 ALA B O 1
ATOM 2013 N N . LYS B 1 116 ? 3.266 -4.059 14.047 1 98.12 116 LYS B N 1
ATOM 2014 C CA . LYS B 1 116 ? 4.656 -4.324 14.398 1 98.12 116 LYS B CA 1
ATOM 2015 C C . LYS B 1 116 ? 5.387 -5.039 13.266 1 98.12 116 LYS B C 1
ATOM 2017 O O . LYS B 1 116 ? 5.043 -6.168 12.906 1 98.12 116 LYS B O 1
ATOM 2022 N N . VAL B 1 117 ? 6.422 -4.422 12.766 1 97.69 117 VAL B N 1
ATOM 2023 C CA . VAL B 1 117 ? 7.098 -4.914 11.562 1 97.69 117 VAL B CA 1
ATOM 2024 C C . VAL B 1 117 ? 8.32 -5.738 11.969 1 97.69 117 VAL B C 1
ATOM 2026 O O . VAL B 1 117 ? 9.117 -5.312 12.805 1 97.69 117 VAL B O 1
ATOM 2029 N N . ASN B 1 118 ? 8.391 -6.934 11.367 1 95.94 118 ASN B N 1
ATOM 2030 C CA . ASN B 1 118 ? 9.547 -7.805 11.523 1 95.94 118 ASN B CA 1
ATOM 2031 C C . ASN B 1 118 ? 10.258 -8.047 10.195 1 95.94 118 ASN B C 1
ATOM 2033 O O . ASN B 1 118 ? 9.688 -8.656 9.289 1 95.94 118 ASN B O 1
ATOM 2037 N N . LYS B 1 119 ? 11.406 -7.516 10.055 1 89.94 119 LYS B N 1
ATOM 2038 C CA . LYS B 1 119 ? 12.125 -7.672 8.797 1 89.94 119 LYS B CA 1
ATOM 2039 C C . LYS B 1 119 ? 12.57 -9.117 8.594 1 89.94 119 LYS B C 1
ATOM 2041 O O . LYS B 1 119 ? 12.977 -9.789 9.547 1 89.94 119 LYS B O 1
ATOM 2046 N N . ALA B 1 120 ? 12.188 -9.641 7.527 1 72.94 120 ALA B N 1
ATOM 2047 C CA . ALA B 1 120 ? 12.594 -11.008 7.203 1 72.94 120 ALA B CA 1
ATOM 2048 C C . ALA B 1 120 ? 14.109 -11.133 7.156 1 72.94 120 ALA B C 1
ATOM 2050 O O . ALA B 1 120 ? 14.805 -10.227 6.695 1 72.94 120 ALA B O 1
ATOM 2051 N N . GLY B 1 121 ? 14.734 -11.492 8.234 1 56.31 121 GLY B N 1
ATOM 2052 C CA . GLY B 1 121 ? 16.172 -11.695 8.336 1 56.31 121 GLY B CA 1
ATOM 2053 C C . GLY B 1 121 ? 16.812 -12.055 7.008 1 56.31 121 GLY B C 1
ATOM 2054 O O . GLY B 1 121 ? 16.281 -12.883 6.258 1 56.31 121 GLY B O 1
ATOM 2055 N N . ARG B 1 122 ? 17.312 -11.109 6.258 1 47.19 122 ARG B N 1
ATOM 2056 C CA . ARG B 1 122 ? 18.188 -11.695 5.246 1 47.19 122 ARG B CA 1
ATOM 2057 C C . ARG B 1 122 ? 18.828 -12.984 5.758 1 47.19 122 ARG B C 1
ATOM 2059 O O . ARG B 1 122 ? 19.422 -12.992 6.84 1 47.19 122 ARG B O 1
ATOM 2066 N N . SER B 1 123 ? 18.266 -14.102 5.496 1 41.97 123 SER B N 1
ATOM 2067 C CA . SER B 1 123 ? 19.156 -15.211 5.812 1 41.97 123 SER B CA 1
ATOM 2068 C C . SER B 1 123 ? 20.625 -14.82 5.641 1 41.97 123 SER B C 1
ATOM 2070 O O . SER B 1 123 ? 21.078 -14.555 4.523 1 41.97 123 SER B O 1
ATOM 2072 N N . SER B 1 124 ? 21.125 -14.008 6.371 1 38.09 124 SER B N 1
ATOM 2073 C CA . SER B 1 124 ? 22.578 -14.062 6.371 1 38.09 124 SER B CA 1
ATOM 2074 C C . SER B 1 124 ? 23.078 -15.453 6.008 1 38.09 124 SER B C 1
ATOM 2076 O O . SER B 1 124 ? 22.875 -16.406 6.754 1 38.09 124 SER B O 1
ATOM 2078 N N . GLY B 1 125 ? 22.984 -15.891 4.801 1 37.22 125 GLY B N 1
ATOM 2079 C CA . GLY B 1 125 ? 23.922 -16.984 4.555 1 37.22 125 GLY B CA 1
ATOM 2080 C C . GLY B 1 125 ? 25.172 -16.906 5.41 1 37.22 125 GLY B C 1
ATOM 2081 O O . GLY B 1 125 ? 25.828 -15.859 5.461 1 37.22 125 GLY B O 1
ATOM 2082 N N . GLY B 1 126 ? 25.141 -17.547 6.484 1 37.47 126 GLY B N 1
ATOM 2083 C CA . GLY B 1 126 ? 26.328 -17.844 7.25 1 37.47 126 GLY B CA 1
ATOM 2084 C C . GLY B 1 126 ? 27.594 -17.906 6.398 1 37.47 126 GLY B C 1
ATOM 2085 O O . GLY B 1 126 ? 27.641 -18.641 5.414 1 37.47 126 GLY B O 1
ATOM 2086 N N . THR B 1 127 ? 28.25 -16.844 6.129 1 39.41 127 THR B N 1
ATOM 2087 C CA . THR B 1 127 ? 29.625 -17.031 5.676 1 39.41 127 THR B CA 1
ATOM 2088 C C . THR B 1 127 ? 30.203 -18.328 6.23 1 39.41 127 THR B C 1
ATOM 2090 O O . THR B 1 127 ? 30.219 -18.547 7.445 1 39.41 127 THR B O 1
ATOM 2093 N N . PRO B 1 128 ? 30.234 -19.406 5.449 1 38.19 128 PRO B N 1
ATOM 2094 C CA . PRO B 1 128 ? 31 -20.531 5.969 1 38.19 128 PRO B CA 1
ATOM 2095 C C . PRO B 1 128 ? 32.25 -20.094 6.754 1 38.19 128 PRO B C 1
ATOM 2097 O O . PRO B 1 128 ? 33 -19.234 6.289 1 38.19 128 PRO B O 1
ATOM 2100 N N . SER B 1 129 ? 32 -19.781 8 1 37.59 129 SER B N 1
ATOM 2101 C CA . SER B 1 129 ? 33.188 -19.625 8.852 1 37.59 129 SER B CA 1
ATOM 2102 C C . SER B 1 129 ? 34.344 -20.484 8.352 1 37.59 129 SER B C 1
ATOM 2104 O O . SER B 1 129 ? 34.219 -21.703 8.211 1 37.59 129 SER B O 1
ATOM 2106 N N . ASP B 1 130 ? 35.188 -19.969 7.465 1 35.97 130 ASP B N 1
ATOM 2107 C CA . ASP B 1 130 ? 36.5 -20.547 7.184 1 35.97 130 ASP B CA 1
ATOM 2108 C C . ASP B 1 130 ? 37.094 -21.219 8.422 1 35.97 130 ASP B C 1
ATOM 2110 O O . ASP B 1 130 ? 37.219 -20.578 9.469 1 35.97 130 ASP B O 1
ATOM 2114 N N . GLY B 1 131 ? 36.844 -22.469 8.633 1 36.47 131 GLY B N 1
ATOM 2115 C CA . GLY B 1 131 ? 37.688 -23.297 9.492 1 36.47 131 GLY B CA 1
ATOM 2116 C C . GLY B 1 131 ? 39.125 -22.812 9.523 1 36.47 131 GLY B C 1
ATOM 2117 O O . GLY B 1 131 ? 39.75 -22.609 8.477 1 36.47 131 GLY B O 1
ATOM 2118 N N . ALA B 1 132 ? 39.5 -22 10.508 1 34.81 132 ALA B N 1
ATOM 2119 C CA . ALA B 1 132 ? 40.844 -21.641 10.953 1 34.81 132 ALA B CA 1
ATOM 2120 C C . ALA B 1 132 ? 41.844 -22.766 10.688 1 34.81 132 ALA B C 1
ATOM 2122 O O . ALA B 1 132 ? 41.75 -23.828 11.305 1 34.81 132 ALA B O 1
ATOM 2123 N N . TRP B 1 133 ? 42.312 -22.906 9.5 1 35.31 133 TRP B N 1
ATOM 2124 C CA . TRP B 1 133 ? 43.562 -23.625 9.406 1 35.31 133 TRP B CA 1
ATOM 2125 C C . TRP B 1 133 ? 44.5 -23.203 10.523 1 35.31 133 TRP B C 1
ATOM 2127 O O . TRP B 1 133 ? 44.812 -22.031 10.68 1 35.31 133 TRP B O 1
ATOM 2137 N N . GLU B 1 134 ? 44.219 -23.781 11.742 1 34.34 134 GLU B N 1
ATOM 2138 C CA . GLU B 1 134 ? 45.219 -23.781 12.805 1 34.34 134 GLU B CA 1
ATOM 2139 C C . GLU B 1 134 ? 46.656 -23.812 12.227 1 34.34 134 GLU B C 1
ATOM 2141 O O . GLU B 1 134 ? 47.062 -24.828 11.656 1 34.34 134 GLU B O 1
ATOM 2146 N N . ARG B 1 135 ? 47 -22.703 11.641 1 38.47 135 ARG B N 1
ATOM 2147 C CA . ARG B 1 135 ? 48.438 -22.578 11.398 1 38.47 135 ARG B CA 1
ATOM 2148 C C . ARG B 1 135 ? 49.25 -23.094 12.586 1 38.47 135 ARG B C 1
ATOM 2150 O O . ARG B 1 135 ? 49.156 -22.531 13.68 1 38.47 135 ARG B O 1
ATOM 2157 N N . THR B 1 136 ? 49.375 -24.453 12.688 1 35.38 136 THR B N 1
ATOM 2158 C CA . THR B 1 136 ? 50.344 -25.109 13.555 1 35.38 136 THR B CA 1
ATOM 2159 C C . THR B 1 136 ? 51.688 -24.359 13.531 1 35.38 136 THR B C 1
ATOM 2161 O O . THR B 1 136 ? 52.312 -24.25 12.477 1 35.38 136 THR B O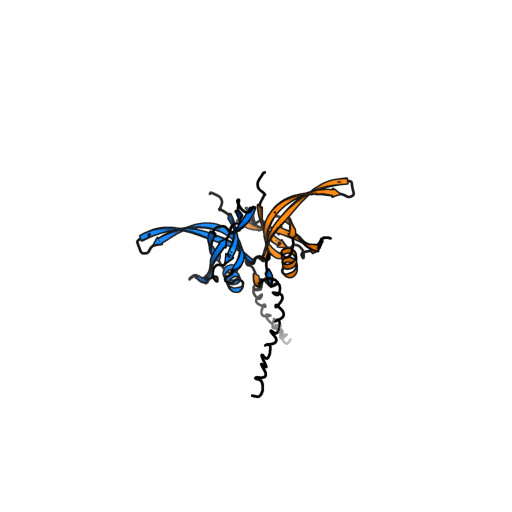 1
ATOM 2164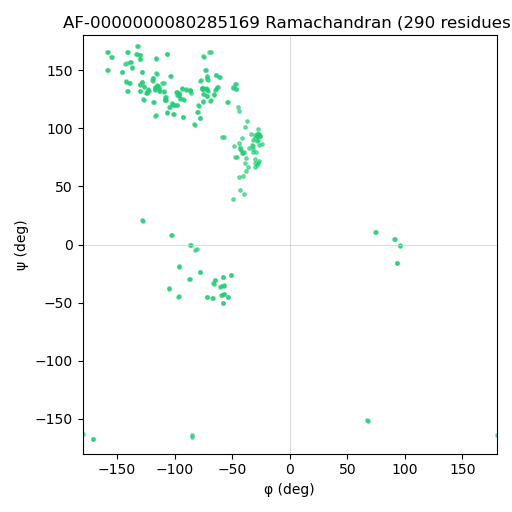 N N . PRO B 1 137 ? 51.812 -23.234 14.297 1 38.69 137 PRO B N 1
ATOM 2165 C CA . PRO B 1 137 ? 53.156 -22.672 14.391 1 38.69 137 PRO B CA 1
ATOM 2166 C C . PRO B 1 137 ? 54.25 -23.75 14.367 1 38.69 137 PRO B C 1
ATOM 2168 O O . PRO B 1 137 ? 54.188 -24.734 15.102 1 38.69 137 PRO B O 1
ATOM 2171 N N . VAL B 1 138 ? 54.812 -24.047 13.266 1 37.16 138 VAL B N 1
ATOM 2172 C CA . VAL B 1 138 ? 56 -24.875 13.125 1 37.16 138 VAL B CA 1
ATOM 2173 C C . VAL B 1 138 ? 57.031 -24.469 14.172 1 37.16 138 VAL B C 1
ATOM 2175 O O . VAL B 1 138 ? 57.344 -23.297 14.328 1 37.16 138 VAL B O 1
ATOM 2178 N N . ALA B 1 139 ? 56.938 -25.062 15.383 1 33.5 139 ALA B N 1
ATOM 2179 C CA . ALA B 1 139 ? 57.969 -25.047 16.406 1 33.5 139 ALA B CA 1
ATOM 2180 C C . ALA B 1 139 ? 59.344 -25.125 15.773 1 33.5 139 ALA B C 1
ATOM 2182 O O . ALA B 1 139 ? 59.719 -26.141 15.164 1 33.5 139 ALA B O 1
ATOM 2183 N N . ALA B 1 140 ? 59.812 -24.109 15.023 1 36.16 140 ALA B N 1
ATOM 2184 C CA . ALA B 1 140 ? 61.219 -24.031 14.602 1 36.16 140 ALA B CA 1
ATOM 2185 C C . ALA B 1 140 ? 62.156 -24.484 15.719 1 36.16 140 ALA B C 1
ATOM 2187 O O . ALA B 1 140 ? 62.375 -23.734 16.672 1 36.16 140 ALA B O 1
ATOM 2188 N N . GLY B 1 141 ? 61.781 -25.578 16.359 1 32.69 141 GLY B N 1
ATOM 2189 C CA . GLY B 1 141 ? 62.719 -26.125 17.312 1 32.69 141 GLY B CA 1
ATOM 2190 C C . GLY B 1 141 ? 64.125 -26.281 16.734 1 32.69 141 GLY B C 1
ATOM 2191 O O . GLY B 1 141 ? 64.438 -27.25 16.031 1 32.69 141 GLY B O 1
ATOM 2192 N N . SER B 1 142 ? 64.5 -25.219 15.898 1 36.12 142 SER B N 1
ATOM 2193 C CA . SER B 1 142 ? 65.875 -25.5 15.484 1 36.12 142 SER B CA 1
ATOM 2194 C C . SER B 1 142 ? 66.75 -25.875 16.688 1 36.12 142 SER B C 1
ATOM 2196 O O . SER B 1 142 ? 66.938 -25.078 17.625 1 36.12 142 SER B O 1
ATOM 2198 N N . PRO B 1 143 ? 66.75 -27.094 17.078 1 37.16 143 PRO B N 1
ATOM 2199 C CA . PRO B 1 143 ? 67.688 -27.578 18.062 1 37.16 143 PRO B CA 1
ATOM 2200 C C . PRO B 1 143 ? 69.125 -27.156 17.781 1 37.16 143 PRO B C 1
ATOM 2202 O O . PRO B 1 143 ? 69.688 -27.422 16.688 1 37.16 143 PRO B O 1
ATOM 2205 N N . GLU B 1 144 ? 69.438 -25.859 18.047 1 40.28 144 GLU B N 1
ATOM 2206 C CA . GLU B 1 144 ? 70.812 -25.469 17.953 1 40.28 144 GLU B CA 1
ATOM 2207 C C . GLU B 1 144 ? 71.75 -26.594 18.469 1 40.28 144 GLU B C 1
ATOM 2209 O O . GLU B 1 144 ? 71.438 -27.203 19.5 1 40.28 144 GLU B O 1
ATOM 2214 N N . PRO B 1 145 ? 72.438 -27.281 17.547 1 44.31 145 PRO B N 1
ATOM 2215 C CA . PRO B 1 145 ? 73.375 -28.312 17.922 1 44.31 145 PRO B CA 1
ATOM 2216 C C . PRO B 1 145 ? 74.312 -27.891 19.094 1 44.31 145 PRO B C 1
ATOM 2218 O O . PRO B 1 145 ? 74.5 -26.703 19.328 1 44.31 145 PRO B O 1
ATOM 2221 N N . PRO B 1 146 ? 74.188 -28.625 20.156 1 45.59 146 PRO B N 1
ATOM 2222 C CA . PRO B 1 146 ? 75 -28.516 21.359 1 45.59 146 PRO B CA 1
ATOM 2223 C C . PRO B 1 146 ? 76.5 -28.266 21.031 1 45.59 146 PRO B C 1
ATOM 2225 O O . PRO B 1 146 ? 77.125 -29.078 20.359 1 45.59 146 PRO B O 1
ATOM 2228 N N . PHE B 1 147 ? 76.938 -27.188 20.312 1 32.5 147 PHE B N 1
ATOM 2229 C CA . PHE B 1 147 ? 78.375 -27.078 20.375 1 32.5 147 PHE B CA 1
ATOM 2230 C C . PHE B 1 147 ? 78.875 -26.75 21.781 1 32.5 147 PHE B C 1
ATOM 2232 O O . PHE B 1 147 ? 78.125 -26.047 22.531 1 32.5 147 PHE B O 1
#